Protein AF-0000000075190002 (afdb_homodimer)

Radius of gyration: 26.18 Å; Cα contacts (8 Å, |Δi|>4): 364; chains: 2; bounding box: 46×106×79 Å

Structure (mmCIF, N/CA/C/O backbone):
data_AF-0000000075190002-model_v1
#
loop_
_entity.id
_entity.type
_entity.pdbx_description
1 polymer 'Hydrophobic surface binding protein'
#
loop_
_atom_site.group_PDB
_atom_site.id
_atom_site.type_symbol
_atom_site.label_atom_id
_atom_site.label_alt_id
_atom_site.label_comp_id
_atom_site.label_asym_id
_atom_site.label_entity_id
_atom_site.label_seq_id
_atom_site.pdbx_PDB_ins_code
_atom_site.Cartn_x
_atom_site.Cartn_y
_atom_site.Cartn_z
_atom_site.occupancy
_atom_site.B_iso_or_equiv
_atom_site.auth_seq_id
_atom_site.auth_comp_id
_atom_site.auth_asym_id
_atom_site.auth_atom_id
_atom_site.pdbx_PDB_model_num
ATOM 1 N N . MET A 1 1 ? -7.348 57.312 57.156 1 31.73 1 MET A N 1
ATOM 2 C CA . MET A 1 1 ? -8.133 56.531 56.188 1 31.73 1 MET A CA 1
ATOM 3 C C . MET A 1 1 ? -7.246 56 55.094 1 31.73 1 MET A C 1
ATOM 5 O O . MET A 1 1 ? -6.566 56.75 54.406 1 31.73 1 MET A O 1
ATOM 9 N N . VAL A 1 2 ? -6.586 54.688 55.344 1 41.25 2 VAL A N 1
ATOM 10 C CA . VAL A 1 2 ? -5.504 53.875 54.781 1 41.25 2 VAL A CA 1
ATOM 11 C C . VAL A 1 2 ? -5.883 53.438 53.375 1 41.25 2 VAL A C 1
ATOM 13 O O . VAL A 1 2 ? -6.91 52.812 53.156 1 41.25 2 VAL A O 1
ATOM 16 N N . GLN A 1 3 ? -5.641 54.344 52.438 1 39.31 3 GLN A N 1
ATOM 17 C CA . GLN A 1 3 ? -5.898 54.125 51 1 39.31 3 GLN A CA 1
ATOM 18 C C . GLN A 1 3 ? -5.164 52.906 50.5 1 39.31 3 GLN A C 1
ATOM 20 O O . GLN A 1 3 ? -3.939 52.812 50.594 1 39.31 3 GLN A O 1
ATOM 25 N N . ILE A 1 4 ? -5.75 51.719 50.812 1 44.94 4 ILE A N 1
ATOM 26 C CA . ILE A 1 4 ? -5.238 50.438 50.344 1 44.94 4 ILE A CA 1
ATOM 27 C C . ILE A 1 4 ? -5.18 50.406 48.844 1 44.94 4 ILE A C 1
ATOM 29 O O . ILE A 1 4 ? -6.203 50.594 48.156 1 44.94 4 ILE A O 1
ATOM 33 N N . PRO A 1 5 ? -4.031 50.812 48.219 1 47.47 5 PRO A N 1
ATOM 34 C CA . PRO A 1 5 ? -3.867 50.688 46.781 1 47.47 5 PRO A CA 1
ATOM 35 C C . PRO A 1 5 ? -4.168 49.312 46.25 1 47.47 5 PRO A C 1
ATOM 37 O O . PRO A 1 5 ? -3.77 48.312 46.875 1 47.47 5 PRO A O 1
ATOM 40 N N . THR A 1 6 ? -5.414 49.094 45.719 1 46.84 6 THR A N 1
ATOM 41 C CA . THR A 1 6 ? -5.82 47.844 45.031 1 46.84 6 THR A CA 1
ATOM 42 C C . THR A 1 6 ? -4.852 47.5 43.906 1 46.84 6 THR A C 1
ATOM 44 O O . THR A 1 6 ? -4.691 48.281 42.969 1 46.84 6 THR A O 1
ATOM 47 N N . ARG A 1 7 ? -3.672 46.812 44.188 1 42.22 7 ARG A N 1
ATOM 48 C CA . ARG A 1 7 ? -2.773 46.219 43.219 1 42.22 7 ARG A CA 1
ATOM 49 C C . ARG A 1 7 ? -3.543 45.344 42.219 1 42.22 7 ARG A C 1
ATOM 51 O O . ARG A 1 7 ? -4.234 44.406 42.625 1 42.22 7 ARG A O 1
ATOM 58 N N . LEU A 1 8 ? -4.082 46 41.125 1 44.44 8 LEU A N 1
ATOM 59 C CA . LEU A 1 8 ? -4.594 45.219 40 1 44.44 8 LEU A CA 1
ATOM 60 C C . LEU A 1 8 ? -3.541 44.25 39.5 1 44.44 8 LEU A C 1
ATOM 62 O O . LEU A 1 8 ? -2.467 44.656 39.062 1 44.44 8 LEU A O 1
ATOM 66 N N . LEU A 1 9 ? -3.416 43.062 40.125 1 41.06 9 LEU A N 1
ATOM 67 C CA . LEU A 1 9 ? -2.629 41.969 39.594 1 41.06 9 LEU A CA 1
ATOM 68 C C . LEU A 1 9 ? -3.066 41.625 38.188 1 41.06 9 LEU A C 1
ATOM 70 O O . LEU A 1 9 ? -4.219 41.25 37.969 1 41.06 9 LEU A O 1
ATOM 74 N N . LEU A 1 10 ? -2.486 42.344 37.219 1 43.09 10 LEU A N 1
ATOM 75 C CA . LEU A 1 10 ? -2.578 41.906 35.844 1 43.09 10 LEU A CA 1
ATOM 76 C C . LEU A 1 10 ? -2.18 40.438 35.688 1 43.09 10 LEU A C 1
ATOM 78 O O . LEU A 1 10 ? -1.043 40.062 36 1 43.09 10 LEU A O 1
ATOM 82 N N . LEU A 1 11 ? -3.139 39.531 35.812 1 43.22 11 LEU A N 1
ATOM 83 C CA . LEU A 1 11 ? -2.947 38.125 35.438 1 43.22 11 LEU A CA 1
ATOM 84 C C . LEU A 1 11 ? -2.521 38.031 33.969 1 43.22 11 LEU A C 1
ATOM 86 O O . LEU A 1 11 ? -3.285 38.375 33.062 1 43.22 11 LEU A O 1
ATOM 90 N N . ILE A 1 12 ? -1.235 38.219 33.656 1 42.84 12 ILE A N 1
ATOM 91 C CA . ILE A 1 12 ? -0.682 37.844 32.375 1 42.84 12 ILE A CA 1
ATOM 92 C C . ILE A 1 12 ? -0.96 36.344 32.125 1 42.84 12 ILE A C 1
ATOM 94 O O . ILE A 1 12 ? -0.501 35.5 32.875 1 42.84 12 ILE A O 1
ATOM 98 N N . SER A 1 13 ? -2.137 36 31.547 1 41.56 13 SER A N 1
ATOM 99 C CA . SER A 1 13 ? -2.359 34.688 31 1 41.56 13 SER A CA 1
ATOM 100 C C . SER A 1 13 ? -1.289 34.312 29.984 1 41.56 13 SER A C 1
ATOM 102 O O . SER A 1 13 ? -1.137 35 28.969 1 41.56 13 SER A O 1
ATOM 104 N N . VAL A 1 14 ? -0.155 33.781 30.375 1 38.84 14 VAL A N 1
ATOM 105 C CA . VAL A 1 14 ? 0.771 33.094 29.5 1 38.84 14 VAL A CA 1
ATOM 106 C C . VAL A 1 14 ? 0.022 32.031 28.703 1 38.84 14 VAL A C 1
ATOM 108 O O . VAL A 1 14 ? -0.436 31.031 29.266 1 38.84 14 VAL A O 1
ATOM 111 N N . VAL A 1 15 ? -0.758 32.375 27.734 1 40.5 15 VAL A N 1
ATOM 112 C CA . VAL A 1 15 ? -1.07 31.328 26.75 1 40.5 15 VAL A CA 1
ATOM 113 C C . VAL A 1 15 ? 0.222 30.719 26.219 1 40.5 15 VAL A C 1
ATOM 115 O O . VAL A 1 15 ? 0.986 31.375 25.5 1 40.5 15 VAL A O 1
ATOM 118 N N . THR A 1 16 ? 1.051 30.016 27.047 1 37.03 16 THR A N 1
ATOM 119 C CA . THR A 1 16 ? 2.131 29.203 26.516 1 37.03 16 THR A CA 1
ATOM 120 C C . THR A 1 16 ? 1.649 28.391 25.312 1 37.03 16 THR A C 1
ATOM 122 O O . THR A 1 16 ? 0.671 27.641 25.406 1 37.03 16 THR A O 1
ATOM 125 N N . ALA A 1 17 ? 1.902 28.844 24.109 1 40.16 17 ALA A N 1
ATOM 126 C CA . ALA A 1 17 ? 1.893 28.094 22.844 1 40.16 17 ALA A CA 1
ATOM 127 C C . ALA A 1 17 ? 2.504 26.703 23.031 1 40.16 17 ALA A C 1
ATOM 129 O O . ALA A 1 17 ? 3.705 26.578 23.281 1 40.16 17 ALA A O 1
ATOM 130 N N . SER A 1 18 ? 1.895 25.766 23.672 1 38.53 18 SER A N 1
ATOM 131 C CA . SER A 1 18 ? 2.244 24.344 23.594 1 38.53 18 SER A CA 1
ATOM 132 C C . SER A 1 18 ? 2.645 23.953 22.172 1 38.53 18 SER A C 1
ATOM 134 O O . SER A 1 18 ? 2.449 22.797 21.766 1 38.53 18 SER A O 1
ATOM 136 N N . SER A 1 19 ? 2.855 24.859 21.25 1 39.28 19 SER A N 1
ATOM 137 C CA . SER A 1 19 ? 3.232 24.344 19.938 1 39.28 19 SER A CA 1
ATOM 138 C C . SER A 1 19 ? 4.574 23.609 19.984 1 39.28 19 SER A C 1
ATOM 140 O O . SER A 1 19 ? 5.059 23.109 18.969 1 39.28 19 SER A O 1
ATOM 142 N N . ALA A 1 20 ? 5.523 23.969 20.844 1 44.62 20 ALA A N 1
ATOM 143 C CA . ALA A 1 20 ? 6.91 23.547 20.656 1 44.62 20 ALA A CA 1
ATOM 144 C C . ALA A 1 20 ? 7.059 22.031 20.797 1 44.62 20 ALA A C 1
ATOM 146 O O . ALA A 1 20 ? 8.016 21.453 20.297 1 44.62 20 ALA A O 1
ATOM 147 N N . LEU A 1 21 ? 6.496 21.281 21.766 1 44.34 21 LEU A N 1
ATOM 148 C CA . LEU A 1 21 ? 6.773 19.891 22.125 1 44.34 21 LEU A CA 1
ATOM 149 C C . LEU A 1 21 ? 6.289 18.938 21.047 1 44.34 21 LEU A C 1
ATOM 151 O O . LEU A 1 21 ? 6.676 17.766 21.031 1 44.34 21 LEU A O 1
ATOM 155 N N . VAL A 1 22 ? 5.449 19.281 20.219 1 46.62 22 VAL A N 1
ATOM 156 C CA . VAL A 1 22 ? 4.863 18.438 19.203 1 46.62 22 VAL A CA 1
ATOM 157 C C . VAL A 1 22 ? 5.887 18.172 18.094 1 46.62 22 VAL A C 1
ATOM 159 O O . VAL A 1 22 ? 5.898 17.094 17.484 1 46.62 22 VAL A O 1
ATOM 162 N N . THR A 1 23 ? 6.918 19.094 17.953 1 50.12 23 THR A N 1
ATOM 163 C CA . THR A 1 23 ? 7.844 19.016 16.828 1 50.12 23 THR A CA 1
ATOM 164 C C . THR A 1 23 ? 8.789 17.828 16.984 1 50.12 23 THR A C 1
ATOM 166 O O . THR A 1 23 ? 9.039 17.094 16.031 1 50.12 23 THR A O 1
ATOM 169 N N . LYS A 1 24 ? 9.523 17.734 18.25 1 52.88 24 LYS A N 1
ATOM 170 C CA . LYS A 1 24 ? 10.57 16.719 18.344 1 52.88 24 LYS A CA 1
ATOM 171 C C . LYS A 1 24 ? 9.984 15.312 18.219 1 52.88 24 LYS A C 1
ATOM 173 O O . LYS A 1 24 ? 10.57 14.438 17.578 1 52.88 24 LYS A O 1
ATOM 178 N N . ARG A 1 25 ? 8.836 15.133 18.688 1 60.62 25 ARG A N 1
ATOM 179 C CA . ARG A 1 25 ? 8.211 13.812 18.672 1 60.62 25 ARG A CA 1
ATOM 180 C C . ARG A 1 25 ? 7.867 13.391 17.25 1 60.62 25 ARG A C 1
ATOM 182 O O . ARG A 1 25 ? 8.156 12.258 16.844 1 60.62 25 ARG A O 1
ATOM 189 N N . THR A 1 26 ? 7.82 14.383 16.375 1 87.12 26 THR A N 1
ATOM 190 C CA . THR A 1 26 ? 7.352 13.992 15.047 1 87.12 26 THR A CA 1
ATOM 191 C C . THR A 1 26 ? 8.523 13.719 14.109 1 87.12 26 THR A C 1
ATOM 193 O O . THR A 1 26 ? 8.508 12.75 13.344 1 87.12 26 THR A O 1
ATOM 196 N N . ALA A 1 27 ? 9.664 14.336 14.5 1 92.19 27 ALA A N 1
ATOM 197 C CA . ALA A 1 27 ? 10.836 14.016 13.688 1 92.19 27 ALA A CA 1
ATOM 198 C C . ALA A 1 27 ? 11.398 12.648 14.055 1 92.19 27 ALA A C 1
ATOM 200 O O . ALA A 1 27 ? 11.852 11.898 13.18 1 92.19 27 ALA A O 1
ATOM 201 N N . ALA A 1 28 ? 11.336 12.289 15.289 1 94.69 28 ALA A N 1
ATOM 202 C CA . ALA A 1 28 ? 11.781 10.977 15.758 1 94.69 28 ALA A CA 1
ATOM 203 C C . ALA A 1 28 ? 10.953 9.859 15.133 1 94.69 28 ALA A C 1
ATOM 205 O O . ALA A 1 28 ? 11.484 8.797 14.789 1 94.69 28 ALA A O 1
ATOM 206 N N . GLN A 1 29 ? 9.656 10.102 15.023 1 96.69 29 GLN A N 1
ATOM 207 C CA . GLN A 1 29 ? 8.805 9.125 14.359 1 96.69 29 GLN A CA 1
ATOM 208 C C . GLN A 1 29 ? 9.219 8.93 12.898 1 96.69 29 GLN A C 1
ATOM 210 O O . GLN A 1 29 ? 9.258 7.805 12.398 1 96.69 29 GLN A O 1
ATOM 215 N N . VAL A 1 30 ? 9.531 9.969 12.227 1 97.94 30 VAL A N 1
ATOM 216 C CA . VAL A 1 30 ? 9.961 9.898 10.836 1 97.94 30 VAL A CA 1
ATOM 217 C C . VAL A 1 30 ? 11.273 9.133 10.742 1 97.94 30 VAL A C 1
ATOM 219 O O . VAL A 1 30 ? 11.445 8.289 9.852 1 97.94 30 VAL A O 1
ATOM 222 N N . GLU A 1 31 ? 12.18 9.398 11.633 1 97.56 31 GLU A N 1
ATOM 223 C CA . GLU A 1 31 ? 13.445 8.664 11.656 1 97.56 31 GLU A CA 1
ATOM 224 C C . GLU A 1 31 ? 13.219 7.172 11.891 1 97.56 31 GLU A C 1
ATOM 226 O O . GLU A 1 31 ? 13.859 6.332 11.258 1 97.56 31 GLU A O 1
ATOM 231 N N . SER A 1 32 ? 12.336 6.852 12.758 1 97.56 32 SER A N 1
ATOM 232 C CA . SER A 1 32 ? 11.977 5.461 13.008 1 97.56 32 SER A CA 1
ATOM 233 C C . SER A 1 32 ? 11.375 4.809 11.766 1 97.56 32 SER A C 1
ATOM 235 O O . SER A 1 32 ? 11.688 3.66 11.445 1 97.56 32 SER A O 1
ATOM 237 N N . ASP A 1 33 ? 10.508 5.523 11.086 1 97.94 33 ASP A N 1
ATOM 238 C CA . ASP A 1 33 ? 9.922 5.039 9.844 1 97.94 33 ASP A CA 1
ATOM 239 C C . ASP A 1 33 ? 11 4.73 8.805 1 97.94 33 ASP A C 1
ATOM 241 O O . ASP A 1 33 ? 10.938 3.701 8.125 1 97.94 33 ASP A O 1
ATOM 245 N N . ILE A 1 34 ? 11.953 5.582 8.688 1 98.31 34 ILE A N 1
ATOM 246 C CA . ILE A 1 34 ? 13.023 5.418 7.711 1 98.31 34 ILE A CA 1
ATOM 247 C C . ILE A 1 34 ? 13.852 4.188 8.062 1 98.31 34 ILE A C 1
ATOM 249 O O . ILE A 1 34 ? 14.234 3.414 7.184 1 98.31 34 ILE A O 1
ATOM 253 N N . THR A 1 35 ? 14.094 3.979 9.297 1 97.69 35 THR A N 1
ATOM 254 C CA . THR A 1 35 ? 14.812 2.791 9.742 1 97.69 35 THR A CA 1
ATOM 255 C C . THR A 1 35 ? 14.047 1.524 9.375 1 97.69 35 THR A C 1
ATOM 257 O O . THR A 1 35 ? 14.641 0.549 8.906 1 97.69 35 THR A O 1
ATOM 260 N N . ASN A 1 36 ? 12.75 1.556 9.609 1 98 36 ASN A N 1
ATOM 261 C CA . ASN A 1 36 ? 11.914 0.421 9.227 1 98 36 ASN A CA 1
ATOM 262 C C . ASN A 1 36 ? 11.953 0.174 7.723 1 98 36 ASN A C 1
ATOM 264 O O . ASN A 1 36 ? 12.039 -0.972 7.277 1 98 36 ASN A O 1
ATOM 268 N N . ILE A 1 37 ? 11.891 1.226 6.926 1 98.38 37 ILE A N 1
ATOM 269 C CA . ILE A 1 37 ? 11.969 1.118 5.473 1 98.38 37 ILE A CA 1
ATOM 270 C C . ILE A 1 37 ? 13.312 0.515 5.07 1 98.38 37 ILE A C 1
ATOM 272 O O . ILE A 1 37 ? 13.367 -0.407 4.254 1 98.38 37 ILE A O 1
ATOM 276 N N . ALA A 1 38 ? 14.391 1.01 5.652 1 98.06 38 ALA A N 1
ATOM 277 C CA . ALA A 1 38 ? 15.727 0.506 5.332 1 98.06 38 ALA A CA 1
ATOM 278 C C . ALA A 1 38 ? 15.828 -0.991 5.609 1 98.06 38 ALA A C 1
ATOM 280 O O . ALA A 1 38 ? 16.391 -1.739 4.809 1 98.06 38 ALA A O 1
ATOM 281 N N . THR A 1 39 ? 15.281 -1.39 6.699 1 98.31 39 THR A N 1
ATOM 282 C CA . THR A 1 39 ? 15.297 -2.803 7.066 1 98.31 39 THR A CA 1
ATOM 283 C C . THR A 1 39 ? 14.539 -3.633 6.031 1 98.31 39 THR A C 1
ATOM 285 O O . THR A 1 39 ? 15.023 -4.68 5.594 1 98.31 39 THR A O 1
ATOM 288 N N . GLN A 1 40 ? 13.43 -3.191 5.621 1 98.06 40 GLN A N 1
ATOM 289 C CA . GLN A 1 40 ? 12.609 -3.945 4.68 1 98.06 40 GLN A CA 1
ATOM 290 C C . GLN A 1 40 ? 13.203 -3.9 3.273 1 98.06 40 GLN A C 1
ATOM 292 O O . GLN A 1 40 ? 13.062 -4.852 2.504 1 98.06 40 GLN A O 1
ATOM 297 N N . VAL A 1 41 ? 13.859 -2.76 2.904 1 98.62 41 VAL A N 1
ATOM 298 C CA . VAL A 1 41 ? 14.57 -2.688 1.63 1 98.62 41 VAL A CA 1
ATOM 299 C C . VAL A 1 41 ? 15.688 -3.725 1.602 1 98.62 41 VAL A C 1
ATOM 301 O O . VAL A 1 41 ? 15.867 -4.426 0.604 1 98.62 41 VAL A O 1
ATOM 304 N N . ASN A 1 42 ? 16.391 -3.842 2.684 1 98.5 42 ASN A N 1
ATOM 305 C CA . ASN A 1 42 ? 17.438 -4.852 2.773 1 98.5 42 ASN A CA 1
ATOM 306 C C . ASN A 1 42 ? 16.875 -6.262 2.637 1 98.5 42 ASN A C 1
ATOM 308 O O . ASN A 1 42 ? 17.469 -7.102 1.945 1 98.5 42 ASN A O 1
ATOM 312 N N . THR A 1 43 ? 15.773 -6.48 3.283 1 98.38 43 THR A N 1
ATOM 313 C CA . THR A 1 43 ? 15.133 -7.789 3.215 1 98.38 43 THR A CA 1
ATOM 314 C C . THR A 1 43 ? 14.703 -8.102 1.786 1 98.38 43 THR A C 1
ATOM 316 O O . THR A 1 43 ? 14.938 -9.211 1.294 1 98.38 43 THR A O 1
ATOM 319 N N . LEU A 1 44 ? 14.102 -7.188 1.117 1 98.62 44 LEU A N 1
ATOM 320 C CA . LEU A 1 44 ? 13.648 -7.379 -0.256 1 98.62 44 LEU A CA 1
ATOM 321 C C . LEU A 1 44 ? 14.828 -7.617 -1.19 1 98.62 44 LEU A C 1
ATOM 323 O O . LEU A 1 44 ? 14.805 -8.539 -2.014 1 98.62 44 LEU A O 1
ATOM 327 N N . ASP A 1 45 ? 15.852 -6.805 -1.066 1 98.62 45 ASP A N 1
ATOM 328 C CA . ASP A 1 45 ? 17.047 -6.957 -1.885 1 98.62 45 ASP A CA 1
ATOM 329 C C . ASP A 1 45 ? 17.656 -8.352 -1.726 1 98.62 45 ASP A C 1
ATOM 331 O O . ASP A 1 45 ? 17.969 -9.008 -2.715 1 98.62 45 ASP A O 1
ATOM 335 N N . SER A 1 46 ? 17.719 -8.781 -0.524 1 98.38 46 SER A N 1
ATOM 336 C CA . SER A 1 46 ? 18.281 -10.102 -0.24 1 98.38 46 SER A CA 1
ATOM 337 C C . SER A 1 46 ? 17.422 -11.211 -0.845 1 98.38 46 SER A C 1
ATOM 339 O O . SER A 1 46 ? 17.938 -12.18 -1.391 1 98.38 46 SER A O 1
ATOM 341 N N . SER A 1 47 ? 16.109 -11.055 -0.698 1 98.31 47 SER A N 1
ATOM 342 C CA . SER A 1 47 ? 15.203 -12.055 -1.253 1 98.31 47 SER A CA 1
ATOM 343 C C . SER A 1 47 ? 15.32 -12.125 -2.771 1 98.31 47 SER A C 1
ATOM 345 O O . SER A 1 47 ? 15.289 -13.211 -3.352 1 98.31 47 SER A O 1
ATOM 347 N N . ILE A 1 48 ? 15.398 -11 -3.428 1 98.75 48 ILE A N 1
ATOM 348 C CA . ILE A 1 48 ? 15.547 -10.953 -4.879 1 98.75 48 ILE A CA 1
ATOM 349 C C . ILE A 1 48 ? 16.844 -11.641 -5.293 1 98.75 48 ILE A C 1
ATOM 351 O O . ILE A 1 48 ? 16.844 -12.484 -6.199 1 98.75 48 ILE A O 1
ATOM 355 N N . LYS A 1 49 ? 17.906 -11.336 -4.652 1 98.44 49 LYS A N 1
ATOM 356 C CA . LYS A 1 49 ? 19.219 -11.898 -4.988 1 98.44 49 LYS A CA 1
ATOM 357 C C . LYS A 1 49 ? 19.25 -13.398 -4.746 1 98.44 49 LYS A C 1
ATOM 359 O O . LYS A 1 49 ? 19.922 -14.141 -5.477 1 98.44 49 LYS A O 1
ATOM 364 N N . ALA A 1 50 ? 18.516 -13.82 -3.803 1 98.06 50 ALA A N 1
ATOM 365 C CA . ALA A 1 50 ? 18.5 -15.234 -3.449 1 98.06 50 ALA A CA 1
ATOM 366 C C . ALA A 1 50 ? 17.672 -16.047 -4.445 1 98.06 50 ALA A C 1
ATOM 368 O O . ALA A 1 50 ? 17.766 -17.266 -4.496 1 98.06 50 ALA A O 1
ATOM 369 N N . PHE A 1 51 ? 16.734 -15.445 -5.164 1 98.19 51 PHE A N 1
ATOM 370 C CA . PHE A 1 51 ? 15.945 -16.172 -6.152 1 98.19 51 PHE A CA 1
ATOM 371 C C . PHE A 1 51 ? 16.828 -16.734 -7.246 1 98.19 51 PHE A C 1
ATOM 373 O O . PHE A 1 51 ? 17.641 -16.016 -7.836 1 98.19 51 PHE A O 1
ATOM 380 N N . PRO A 1 52 ? 16.75 -18 -7.531 1 97.5 52 PRO A N 1
ATOM 381 C CA . PRO A 1 52 ? 17.688 -18.609 -8.477 1 97.5 52 PRO A CA 1
ATOM 382 C C . PRO A 1 52 ? 17.438 -18.188 -9.922 1 97.5 52 PRO A C 1
ATOM 384 O O . PRO A 1 52 ? 16.297 -17.859 -10.281 1 97.5 52 PRO A O 1
ATOM 387 N N . THR A 1 53 ? 18.453 -18.281 -10.773 1 95.44 53 THR A N 1
ATOM 388 C CA . THR A 1 53 ? 18.344 -17.953 -12.188 1 95.44 53 THR A CA 1
ATOM 389 C C . THR A 1 53 ? 17.609 -19.047 -12.953 1 95.44 53 THR A C 1
ATOM 391 O O . THR A 1 53 ? 17.031 -18.797 -14.008 1 95.44 53 THR A O 1
ATOM 394 N N . THR A 1 54 ? 17.703 -20.234 -12.469 1 93.81 54 THR A N 1
ATOM 395 C CA . THR A 1 54 ? 16.953 -21.375 -12.984 1 93.81 54 THR A CA 1
ATOM 396 C C . THR A 1 54 ? 16.375 -22.203 -1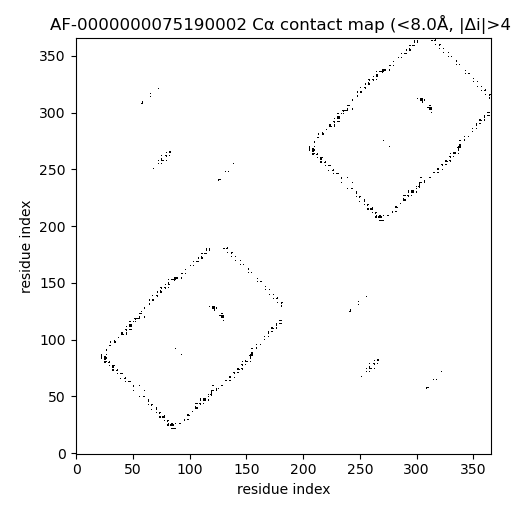1.836 1 93.81 54 THR A C 1
ATOM 398 O O . THR A 1 54 ? 16.984 -22.328 -10.781 1 93.81 54 THR A O 1
ATOM 401 N N . GLY A 1 55 ? 15.164 -22.672 -12.062 1 92.88 55 GLY A N 1
ATOM 402 C CA . GLY A 1 55 ? 14.609 -23.594 -11.094 1 92.88 55 GLY A CA 1
ATOM 403 C C . GLY A 1 55 ? 13.906 -22.906 -9.945 1 92.88 55 GLY A C 1
ATOM 404 O O . GLY A 1 55 ? 13.711 -23.5 -8.883 1 92.88 55 GLY A O 1
ATOM 405 N N . GLY A 1 56 ? 13.602 -21.625 -10.102 1 94 56 GLY A N 1
ATOM 406 C CA . GLY A 1 56 ? 12.82 -20.969 -9.07 1 94 56 GLY A CA 1
ATOM 407 C C . GLY A 1 56 ? 11.422 -21.531 -8.93 1 94 56 GLY A C 1
ATOM 408 O O . GLY A 1 56 ? 10.945 -22.25 -9.805 1 94 56 GLY A O 1
ATOM 409 N N . THR A 1 57 ? 10.859 -21.297 -7.727 1 93.12 57 THR A N 1
ATOM 410 C CA . THR A 1 57 ? 9.516 -21.812 -7.477 1 93.12 57 THR A CA 1
ATOM 411 C C . THR A 1 57 ? 8.508 -20.656 -7.383 1 93.12 57 THR A C 1
ATOM 413 O O . THR A 1 57 ? 8.891 -19.516 -7.105 1 93.12 57 THR A O 1
ATOM 416 N N . LEU A 1 58 ? 7.32 -21.047 -7.586 1 91.75 58 LEU A N 1
ATOM 417 C CA . LEU A 1 58 ? 6.246 -20.078 -7.445 1 91.75 58 LEU A CA 1
ATOM 418 C C . LEU A 1 58 ? 6.184 -19.531 -6.02 1 91.75 58 LEU A C 1
ATOM 420 O O . LEU A 1 58 ? 5.992 -18.344 -5.816 1 91.75 58 LEU A O 1
ATOM 424 N N . ILE A 1 59 ? 6.355 -20.391 -5.094 1 91.5 59 ILE A N 1
ATOM 425 C CA . ILE A 1 59 ? 6.277 -20 -3.691 1 91.5 59 ILE A CA 1
ATOM 426 C C . ILE A 1 59 ? 7.352 -18.953 -3.383 1 91.5 59 ILE A C 1
ATOM 428 O O . ILE A 1 59 ? 7.078 -17.953 -2.717 1 91.5 59 ILE A O 1
ATOM 432 N N . SER A 1 60 ? 8.508 -19.156 -3.922 1 94.44 60 SER A N 1
ATOM 433 C CA . SER A 1 60 ? 9.594 -18.203 -3.691 1 94.44 60 SER A CA 1
ATOM 434 C C . SER A 1 60 ? 9.32 -16.875 -4.395 1 94.44 60 SER A C 1
ATOM 436 O O . SER A 1 60 ? 9.633 -15.805 -3.859 1 94.44 60 SER A O 1
ATOM 438 N N . ALA A 1 61 ? 8.789 -16.906 -5.559 1 95.69 61 ALA A N 1
ATOM 439 C CA . ALA A 1 61 ? 8.43 -15.68 -6.281 1 95.69 61 ALA A CA 1
ATOM 440 C C . ALA A 1 61 ? 7.355 -14.898 -5.531 1 95.69 61 ALA A C 1
ATOM 442 O O . ALA A 1 61 ? 7.445 -13.672 -5.406 1 95.69 61 ALA A O 1
ATOM 443 N N . LEU A 1 62 ? 6.367 -15.586 -5.008 1 94.31 62 LEU A N 1
ATOM 444 C CA . LEU A 1 62 ? 5.285 -14.945 -4.273 1 94.31 62 LEU A CA 1
ATOM 445 C C . LEU A 1 62 ? 5.789 -14.367 -2.953 1 94.31 62 LEU A C 1
ATOM 447 O O . LEU A 1 62 ? 5.297 -13.336 -2.494 1 94.31 62 LEU A O 1
ATOM 451 N N . ALA A 1 63 ? 6.812 -14.945 -2.395 1 95 63 ALA A N 1
ATOM 452 C CA . ALA A 1 63 ? 7.41 -14.398 -1.182 1 95 63 ALA A CA 1
ATOM 453 C C . ALA A 1 63 ? 8.078 -13.055 -1.46 1 95 63 ALA A C 1
ATOM 455 O O . ALA A 1 63 ? 8 -12.133 -0.639 1 95 63 ALA A O 1
ATOM 456 N N . ILE A 1 64 ? 8.719 -12.961 -2.564 1 97.81 64 ILE A N 1
ATOM 457 C CA . ILE A 1 64 ? 9.305 -11.695 -2.977 1 97.81 64 ILE A CA 1
ATOM 458 C C . ILE A 1 64 ? 8.203 -10.656 -3.176 1 97.81 64 ILE A C 1
ATOM 460 O O . ILE A 1 64 ? 8.328 -9.516 -2.717 1 97.81 64 ILE A O 1
ATOM 464 N N . HIS A 1 65 ? 7.152 -11.102 -3.826 1 96.31 65 HIS A N 1
ATOM 465 C CA . HIS A 1 65 ? 5.984 -10.242 -4 1 96.31 65 HIS A CA 1
ATOM 466 C C . HIS A 1 65 ? 5.434 -9.781 -2.654 1 96.31 65 HIS A C 1
ATOM 468 O O . HIS A 1 65 ? 5.152 -8.594 -2.469 1 96.31 65 HIS A O 1
ATOM 474 N N . SER A 1 66 ? 5.266 -10.656 -1.767 1 95.44 66 SER A N 1
ATOM 475 C CA . SER A 1 66 ? 4.734 -10.328 -0.448 1 95.44 66 SER A CA 1
ATOM 476 C C . SER A 1 66 ? 5.645 -9.344 0.288 1 95.44 66 SER A C 1
ATOM 478 O O . SER A 1 66 ? 5.168 -8.43 0.963 1 95.44 66 SER A O 1
ATOM 480 N N . SER A 1 67 ? 6.922 -9.531 0.179 1 97.06 67 SER A N 1
ATOM 481 C CA . SER A 1 67 ? 7.891 -8.602 0.753 1 97.06 67 SER A CA 1
ATOM 482 C C . SER A 1 67 ? 7.742 -7.211 0.147 1 97.06 67 SER A C 1
ATOM 484 O O . SER A 1 67 ? 7.785 -6.207 0.864 1 97.06 67 SER A O 1
ATOM 486 N N . ALA A 1 68 ? 7.551 -7.16 -1.135 1 98 68 ALA A N 1
ATOM 487 C CA . ALA A 1 68 ? 7.363 -5.887 -1.82 1 98 68 ALA A CA 1
ATOM 488 C C . ALA A 1 68 ? 6.094 -5.188 -1.342 1 98 68 ALA A C 1
ATOM 490 O O . ALA A 1 68 ? 6.102 -3.986 -1.07 1 98 68 ALA A O 1
ATOM 491 N N . THR A 1 69 ? 5.027 -5.906 -1.203 1 96.5 69 THR A N 1
ATOM 492 C CA . THR A 1 69 ? 3.758 -5.336 -0.763 1 96.5 69 THR A CA 1
ATOM 493 C C . THR A 1 69 ? 3.865 -4.82 0.668 1 96.5 69 THR A C 1
ATOM 495 O O . THR A 1 69 ? 3.338 -3.752 0.989 1 96.5 69 THR A O 1
ATOM 498 N N . SER A 1 70 ? 4.578 -5.535 1.509 1 95.06 70 SER A N 1
ATOM 499 C CA . SER A 1 70 ? 4.801 -5.066 2.873 1 95.06 70 SER A CA 1
ATOM 500 C C . SER A 1 70 ? 5.594 -3.762 2.885 1 95.06 70 SER A C 1
ATOM 502 O O . SER A 1 70 ? 5.281 -2.846 3.648 1 95.06 70 SER A O 1
ATOM 504 N N . LEU A 1 71 ? 6.621 -3.695 2.096 1 97.69 71 LEU A N 1
ATOM 505 C CA . LEU A 1 71 ? 7.43 -2.486 1.998 1 97.69 71 LEU A CA 1
ATOM 506 C C . LEU A 1 71 ? 6.594 -1.313 1.491 1 97.69 71 LEU A C 1
ATOM 508 O O . LEU A 1 71 ? 6.715 -0.196 1.999 1 97.69 71 LEU A O 1
ATOM 512 N N . ILE A 1 72 ? 5.746 -1.552 0.463 1 96.56 72 ILE A N 1
ATOM 513 C CA . ILE A 1 72 ? 4.871 -0.507 -0.06 1 96.56 72 ILE A CA 1
ATOM 514 C C . ILE A 1 72 ? 4.008 0.056 1.067 1 96.56 72 ILE A C 1
ATOM 516 O O . ILE A 1 72 ? 3.906 1.274 1.228 1 96.56 72 ILE A O 1
ATOM 520 N N . ASN A 1 73 ? 3.48 -0.794 1.883 1 94.25 73 ASN A N 1
ATOM 521 C CA . ASN A 1 73 ? 2.646 -0.357 2.998 1 94.25 73 ASN A CA 1
ATOM 522 C C . ASN A 1 73 ? 3.447 0.447 4.016 1 94.25 73 ASN A C 1
ATOM 524 O O . ASN A 1 73 ? 2.975 1.467 4.52 1 94.25 73 ASN A O 1
ATOM 528 N N . THR A 1 74 ? 4.594 -0.009 4.34 1 96.88 74 THR A N 1
ATOM 529 C CA . THR A 1 74 ? 5.465 0.693 5.277 1 96.88 74 THR A CA 1
ATOM 530 C C . THR A 1 74 ? 5.816 2.082 4.75 1 96.88 74 THR A C 1
ATOM 532 O O . THR A 1 74 ? 5.809 3.059 5.504 1 96.88 74 THR A O 1
ATOM 535 N N . ILE A 1 75 ? 6.102 2.215 3.49 1 97.94 75 ILE A N 1
ATOM 536 C CA . ILE A 1 75 ? 6.438 3.486 2.859 1 97.94 75 ILE A CA 1
ATOM 537 C C . ILE A 1 75 ? 5.242 4.438 2.943 1 97.94 75 ILE A C 1
ATOM 539 O O . ILE A 1 75 ? 5.402 5.621 3.25 1 97.94 75 ILE A O 1
ATOM 543 N N . GLN A 1 76 ? 4.109 3.947 2.703 1 94.31 76 GLN A N 1
ATOM 544 C CA . GLN A 1 76 ? 2.918 4.789 2.719 1 94.31 76 GLN A CA 1
ATOM 545 C C . GLN A 1 76 ? 2.592 5.254 4.137 1 94.31 76 GLN A C 1
ATOM 547 O O . GLN A 1 76 ? 2.168 6.395 4.336 1 94.31 76 GLN A O 1
ATOM 552 N N . THR A 1 77 ? 2.854 4.375 5.113 1 95.31 77 THR A N 1
ATOM 553 C CA . THR A 1 77 ? 2.721 4.789 6.504 1 95.31 77 THR A CA 1
ATOM 554 C C . THR A 1 77 ? 3.713 5.902 6.836 1 95.31 77 THR A C 1
ATOM 556 O O . THR A 1 77 ? 3.352 6.895 7.473 1 95.31 77 THR A O 1
ATOM 559 N N . ALA A 1 78 ? 4.91 5.727 6.434 1 97.56 78 ALA A N 1
ATOM 560 C CA . ALA A 1 78 ? 5.934 6.75 6.637 1 97.56 78 ALA A CA 1
ATOM 561 C C . ALA A 1 78 ? 5.523 8.07 5.984 1 97.56 78 ALA A C 1
ATOM 563 O O . ALA A 1 78 ? 5.766 9.141 6.543 1 97.56 78 ALA A O 1
ATOM 564 N N . THR A 1 79 ? 4.902 7.988 4.773 1 97.62 79 THR A N 1
ATOM 565 C CA . THR A 1 79 ? 4.426 9.18 4.078 1 97.62 79 THR A CA 1
ATOM 566 C C . THR A 1 79 ? 3.355 9.891 4.898 1 97.62 79 THR A C 1
ATOM 568 O O . THR A 1 79 ? 3.406 11.117 5.066 1 97.62 79 THR A O 1
ATOM 571 N N . THR A 1 80 ? 2.459 9.148 5.418 1 94.88 80 THR A N 1
ATOM 572 C CA . THR A 1 80 ? 1.401 9.719 6.242 1 94.88 80 THR A CA 1
ATOM 573 C C . THR A 1 80 ? 1.987 10.383 7.484 1 94.88 80 THR A C 1
ATOM 575 O O . THR A 1 80 ? 1.625 11.516 7.82 1 94.88 80 THR A O 1
ATOM 578 N N . ASP A 1 81 ? 2.891 9.703 8.18 1 96.62 81 ASP A N 1
ATOM 579 C CA . ASP A 1 81 ? 3.523 10.242 9.383 1 96.62 81 ASP A CA 1
ATOM 580 C C . ASP A 1 81 ? 4.301 11.516 9.07 1 96.62 81 ASP A C 1
ATOM 582 O O . ASP A 1 81 ? 4.234 12.492 9.82 1 96.62 81 ASP A O 1
ATOM 586 N N . THR A 1 82 ? 5.035 11.492 7.996 1 97.81 82 THR A N 1
ATOM 587 C CA . THR A 1 82 ? 5.82 12.656 7.613 1 97.81 82 THR A CA 1
ATOM 588 C C . THR A 1 82 ? 4.914 13.836 7.277 1 97.81 82 THR A C 1
ATOM 590 O O . THR A 1 82 ? 5.184 14.969 7.68 1 97.81 82 THR A O 1
ATOM 593 N N . THR A 1 83 ? 3.85 13.57 6.492 1 95.56 83 THR A N 1
ATOM 594 C CA . THR A 1 83 ? 2.885 14.602 6.113 1 95.56 83 THR A CA 1
ATOM 595 C C . THR A 1 83 ? 2.271 15.25 7.355 1 95.56 83 THR A C 1
ATOM 597 O O . THR A 1 83 ? 1.997 16.453 7.363 1 95.56 83 THR A O 1
ATOM 600 N N . ALA A 1 84 ? 2.197 14.492 8.445 1 93.31 84 ALA A N 1
ATOM 601 C CA . ALA A 1 84 ? 1.585 14.969 9.688 1 93.31 84 ALA A CA 1
ATOM 602 C C . ALA A 1 84 ? 2.611 15.664 10.57 1 93.31 84 ALA A C 1
ATOM 604 O O . ALA A 1 84 ? 2.268 16.203 11.633 1 93.31 84 ALA A O 1
ATOM 605 N N . THR A 1 85 ? 3.797 15.648 10.211 1 95.75 85 THR A N 1
ATOM 606 C CA . THR A 1 85 ? 4.887 16.203 11.008 1 95.75 85 THR A CA 1
ATOM 607 C C . THR A 1 85 ? 5.168 17.656 10.617 1 95.75 85 THR A C 1
ATOM 609 O O . THR A 1 85 ? 5.09 18 9.438 1 95.75 85 THR A O 1
ATOM 612 N N . ALA A 1 86 ? 5.484 18.578 11.602 1 94.75 86 ALA A N 1
ATOM 613 C CA . ALA A 1 86 ? 5.906 19.953 11.32 1 94.75 86 ALA A CA 1
ATOM 614 C C . ALA A 1 86 ? 7.223 19.969 10.547 1 94.75 86 ALA A C 1
ATOM 616 O O . ALA A 1 86 ? 7.883 18.938 10.414 1 94.75 86 ALA A O 1
ATOM 617 N N . ALA A 1 87 ? 7.602 21.203 10.047 1 96.75 87 ALA A N 1
ATOM 618 C CA . ALA A 1 87 ? 8.875 21.359 9.344 1 96.75 87 ALA A CA 1
ATOM 619 C C . ALA A 1 87 ? 10.039 20.891 10.211 1 96.75 87 ALA A C 1
ATOM 621 O O . ALA A 1 87 ? 10.055 21.125 11.422 1 96.75 87 ALA A O 1
ATOM 622 N N . PHE A 1 88 ? 10.984 20.297 9.555 1 97.38 88 PHE A N 1
ATOM 623 C CA . PHE A 1 88 ? 12.156 19.812 10.281 1 97.38 88 PHE A CA 1
ATOM 624 C C . PHE A 1 88 ? 13.039 20.984 10.727 1 97.38 88 PHE A C 1
ATOM 626 O O . PHE A 1 88 ? 13.203 21.953 9.992 1 97.38 88 PHE A O 1
ATOM 633 N N . SER A 1 89 ? 13.609 20.812 11.945 1 96.69 89 SER A N 1
ATOM 634 C CA . SER A 1 89 ? 14.75 21.656 12.281 1 96.69 89 SER A CA 1
ATOM 635 C C . SER A 1 89 ? 15.953 21.344 11.398 1 96.69 89 SER A C 1
ATOM 637 O O . SER A 1 89 ? 15.969 20.312 10.703 1 96.69 89 SER A O 1
ATOM 639 N N . GLU A 1 90 ? 16.969 22.219 11.438 1 96.62 90 GLU A N 1
ATOM 640 C CA . GLU A 1 90 ? 18.188 21.984 10.672 1 96.62 90 GLU A CA 1
ATOM 641 C C . GLU A 1 90 ? 18.844 20.656 11.062 1 96.62 90 GLU A C 1
ATOM 643 O O . GLU A 1 90 ? 19.266 19.891 10.195 1 96.62 90 GLU A O 1
ATOM 648 N N . GLY A 1 91 ? 18.953 20.375 12.328 1 96.56 91 GLY A N 1
ATOM 649 C CA . GLY A 1 91 ? 19.547 19.141 12.812 1 96.56 91 GLY A CA 1
ATOM 650 C C . GLY A 1 91 ? 18.766 17.891 12.422 1 96.56 91 GLY A C 1
ATOM 651 O O . GLY A 1 91 ? 19.344 16.906 11.969 1 96.56 91 GLY A O 1
ATOM 652 N N . ASP A 1 92 ? 17.422 17.938 12.578 1 97 92 ASP A N 1
ATOM 653 C CA . ASP A 1 92 ? 16.578 16.828 12.188 1 97 92 ASP A CA 1
ATOM 654 C C . ASP A 1 92 ? 16.656 16.562 10.688 1 97 92 ASP A C 1
ATOM 656 O O . ASP A 1 92 ? 16.766 15.406 10.258 1 97 92 ASP A O 1
ATOM 660 N N . GLY A 1 93 ? 16.594 17.625 9.914 1 97.88 93 GLY A N 1
ATOM 661 C CA . GLY A 1 93 ? 16.703 17.5 8.477 1 97.88 93 GLY A CA 1
ATOM 662 C C . GLY A 1 93 ? 17.984 16.828 8.031 1 97.88 93 GLY A C 1
ATOM 663 O O . GLY A 1 93 ? 17.984 15.969 7.156 1 97.88 93 GLY A O 1
ATOM 664 N N . ALA A 1 94 ? 19.047 17.234 8.633 1 97.62 94 ALA A N 1
ATOM 665 C CA . ALA A 1 94 ? 20.344 16.656 8.289 1 97.62 94 ALA A CA 1
ATOM 666 C C . ALA A 1 94 ? 20.391 15.172 8.641 1 97.62 94 ALA A C 1
ATOM 668 O O . ALA A 1 94 ? 20.906 14.359 7.863 1 97.62 94 ALA A O 1
ATOM 669 N N . THR A 1 95 ? 19.906 14.844 9.797 1 97.5 95 THR A N 1
ATOM 670 C CA . THR A 1 95 ? 19.859 13.453 10.234 1 97.5 95 THR A CA 1
ATOM 671 C C . THR A 1 95 ? 19.016 12.609 9.297 1 97.5 95 THR A C 1
ATOM 673 O O . THR A 1 95 ? 19.422 11.523 8.883 1 97.5 95 THR A O 1
ATOM 676 N N . ILE A 1 96 ? 17.906 13.102 8.938 1 97.94 96 ILE A N 1
ATOM 677 C CA . ILE A 1 96 ? 16.969 12.398 8.055 1 97.94 96 ILE A CA 1
ATOM 678 C C . ILE A 1 96 ? 17.594 12.242 6.668 1 97.94 96 ILE A C 1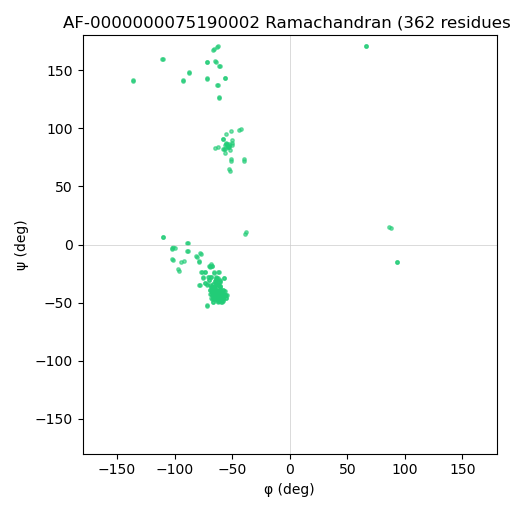
ATOM 680 O O . ILE A 1 96 ? 17.562 11.156 6.082 1 97.94 96 ILE A O 1
ATOM 684 N N . LEU A 1 97 ? 18.172 13.289 6.164 1 98.19 97 LEU A N 1
ATOM 685 C CA . LEU A 1 97 ? 18.812 13.219 4.855 1 98.19 97 LEU A CA 1
ATOM 686 C C . LEU A 1 97 ? 19.922 12.172 4.852 1 98.19 97 LEU A C 1
ATOM 688 O O . LEU A 1 97 ? 20.031 11.383 3.908 1 98.19 97 LEU A O 1
ATOM 692 N N . ALA A 1 98 ? 20.688 12.109 5.852 1 97.62 98 ALA A N 1
ATOM 693 C CA . ALA A 1 98 ? 21.781 11.141 5.949 1 97.62 98 ALA A CA 1
ATOM 694 C C . ALA A 1 98 ? 21.25 9.711 5.992 1 97.62 98 ALA A C 1
ATOM 696 O O . ALA A 1 98 ? 21.844 8.812 5.383 1 97.62 98 ALA A O 1
ATOM 697 N N . ALA A 1 99 ? 20.188 9.531 6.711 1 96.56 99 ALA A N 1
ATOM 698 C CA . ALA A 1 99 ? 19.594 8.203 6.809 1 96.56 99 ALA A CA 1
ATOM 699 C C . ALA A 1 99 ? 19.078 7.727 5.453 1 96.56 99 ALA A C 1
ATOM 701 O O . ALA A 1 99 ? 19.266 6.566 5.082 1 96.56 99 ALA A O 1
ATOM 702 N N . VAL A 1 100 ? 18.469 8.617 4.699 1 97.12 100 VAL A N 1
ATOM 703 C CA . VAL A 1 100 ? 17.953 8.273 3.381 1 97.12 100 VAL A CA 1
ATOM 704 C C . VAL A 1 100 ? 19.109 7.988 2.424 1 97.12 100 VAL A C 1
ATOM 706 O O . VAL A 1 100 ? 19.062 7.023 1.66 1 97.12 100 VAL A O 1
ATOM 709 N N . GLN A 1 101 ? 20.094 8.789 2.508 1 96.56 101 GLN A N 1
ATOM 710 C CA . GLN A 1 101 ? 21.266 8.617 1.653 1 96.56 101 GLN A CA 1
ATOM 711 C C . GLN A 1 101 ? 21.938 7.273 1.905 1 96.56 101 GLN A C 1
ATOM 713 O O . GLN A 1 101 ? 22.438 6.637 0.973 1 96.56 101 GLN A O 1
ATOM 718 N N . ALA A 1 102 ? 21.875 6.809 3.078 1 95.44 102 ALA A N 1
ATOM 719 C CA . ALA A 1 102 ? 22.609 5.609 3.479 1 95.44 102 ALA A CA 1
ATOM 720 C C . ALA A 1 102 ? 22 4.359 2.842 1 95.44 102 ALA A C 1
ATOM 722 O O . ALA A 1 102 ? 22.703 3.375 2.604 1 95.44 102 ALA A O 1
ATOM 723 N N . PHE A 1 103 ? 20.75 4.309 2.527 1 93.12 103 PHE A N 1
ATOM 724 C CA . PHE A 1 103 ? 20.219 3.068 1.978 1 93.12 103 PHE A CA 1
ATOM 725 C C . PHE A 1 103 ? 19.875 3.232 0.5 1 93.12 103 PHE A C 1
ATOM 727 O O . PHE A 1 103 ? 19.391 2.297 -0.136 1 93.12 103 PHE A O 1
ATOM 734 N N . GLU A 1 104 ? 20.203 4.379 -0.121 1 96.62 104 GLU A N 1
ATOM 735 C CA . GLU A 1 104 ? 20.016 4.594 -1.553 1 96.62 104 GLU A CA 1
ATOM 736 C C . GLU A 1 104 ? 20.719 3.506 -2.367 1 96.62 104 GLU A C 1
ATOM 738 O O . GLU A 1 104 ? 20.125 2.939 -3.291 1 96.62 104 GLU A O 1
ATOM 743 N N . PRO A 1 105 ? 21.953 3.162 -2.053 1 97.75 105 PRO A N 1
ATOM 744 C CA . PRO A 1 105 ? 22.625 2.141 -2.859 1 97.75 105 PRO A CA 1
ATOM 745 C C . PRO A 1 105 ? 21.906 0.8 -2.84 1 97.75 105 PRO A C 1
ATOM 747 O O . PRO A 1 105 ? 21.891 0.078 -3.84 1 97.75 105 PRO A O 1
ATOM 750 N N . THR A 1 106 ? 21.312 0.442 -1.701 1 98.38 106 THR A N 1
ATOM 751 C CA . THR A 1 106 ? 20.578 -0.819 -1.61 1 98.38 106 THR A CA 1
ATOM 752 C C . THR A 1 106 ? 19.344 -0.79 -2.496 1 98.38 106 THR A C 1
ATOM 754 O O . THR A 1 106 ? 18.984 -1.803 -3.096 1 98.38 106 THR A O 1
ATOM 757 N N . ILE A 1 107 ? 18.703 0.394 -2.561 1 98.56 107 ILE A N 1
ATOM 758 C CA . ILE A 1 107 ? 17.562 0.55 -3.455 1 98.56 107 ILE A CA 1
ATOM 759 C C . ILE A 1 107 ? 18 0.304 -4.898 1 98.56 107 ILE A C 1
ATOM 761 O O . ILE A 1 107 ? 17.375 -0.481 -5.617 1 98.56 107 ILE A O 1
ATOM 765 N N . LEU A 1 108 ? 19.062 0.905 -5.297 1 98.62 108 LEU A N 1
ATOM 766 C CA . LEU A 1 108 ? 19.531 0.789 -6.672 1 98.62 108 LEU A CA 1
ATOM 767 C C . LEU A 1 108 ? 19.984 -0.638 -6.973 1 98.62 108 LEU A C 1
ATOM 769 O O . LEU A 1 108 ? 19.75 -1.147 -8.07 1 98.62 108 LEU A O 1
ATOM 773 N N . ASP A 1 109 ? 20.531 -1.316 -6.012 1 98.69 109 ASP A N 1
ATOM 774 C CA . ASP A 1 109 ? 20.938 -2.707 -6.176 1 98.69 109 ASP A CA 1
ATOM 775 C C . ASP A 1 109 ? 19.734 -3.617 -6.375 1 98.69 109 ASP A C 1
ATOM 777 O O . ASP A 1 109 ? 19.734 -4.488 -7.246 1 98.69 109 ASP A O 1
ATOM 781 N N . ALA A 1 110 ? 18.734 -3.42 -5.547 1 98.75 110 ALA A N 1
ATOM 782 C CA . ALA A 1 110 ? 17.516 -4.211 -5.676 1 98.75 110 ALA A CA 1
ATOM 783 C C . ALA A 1 110 ? 16.891 -4.035 -7.055 1 98.75 110 ALA A C 1
ATOM 785 O O . ALA A 1 110 ? 16.438 -5.008 -7.664 1 98.75 110 ALA A O 1
ATOM 786 N N . LEU A 1 111 ? 16.875 -2.793 -7.531 1 98.88 111 LEU A N 1
ATOM 787 C CA . LEU A 1 111 ? 16.281 -2.494 -8.828 1 98.88 111 LEU A CA 1
ATOM 788 C C . LEU A 1 111 ? 17.078 -3.135 -9.953 1 98.88 111 LEU A C 1
ATOM 790 O O . LEU A 1 111 ? 16.5 -3.656 -10.914 1 98.88 111 LEU A O 1
ATOM 794 N N . THR A 1 112 ? 18.344 -3.162 -9.836 1 98.75 112 THR A N 1
ATOM 795 C CA . THR A 1 112 ? 19.203 -3.832 -10.805 1 98.75 112 THR A CA 1
ATOM 796 C C . THR A 1 112 ? 19 -5.344 -10.758 1 98.75 112 THR A C 1
ATOM 798 O O . THR A 1 112 ? 18.859 -5.996 -11.789 1 98.75 112 THR A O 1
ATOM 801 N N . ALA A 1 113 ? 18.984 -5.898 -9.57 1 98.75 113 ALA A N 1
ATOM 802 C CA . ALA A 1 113 ? 18.859 -7.344 -9.383 1 98.75 113 ALA A CA 1
ATOM 803 C C . ALA A 1 113 ? 17.516 -7.855 -9.906 1 98.75 113 ALA A C 1
ATOM 805 O O . ALA A 1 113 ? 17.453 -8.93 -10.508 1 98.75 113 ALA A O 1
ATOM 806 N N . ILE A 1 114 ? 16.438 -7.098 -9.656 1 98.81 114 ILE A N 1
ATOM 807 C CA . ILE A 1 114 ? 15.117 -7.566 -10.062 1 98.81 114 ILE A CA 1
ATOM 808 C C . ILE A 1 114 ? 15.039 -7.625 -11.586 1 98.81 114 ILE A C 1
ATOM 810 O O . ILE A 1 114 ? 14.383 -8.508 -12.148 1 98.81 114 ILE A O 1
ATOM 814 N N . VAL A 1 115 ? 15.672 -6.664 -12.266 1 98.75 115 VAL A N 1
ATOM 815 C CA . VAL A 1 115 ? 15.719 -6.668 -13.727 1 98.75 115 VAL A CA 1
ATOM 816 C C . VAL A 1 115 ? 16.422 -7.934 -14.219 1 98.75 115 VAL A C 1
ATOM 818 O O . VAL A 1 115 ? 15.93 -8.609 -15.117 1 98.75 115 VAL A O 1
ATOM 821 N N . ALA A 1 116 ? 17.484 -8.273 -13.578 1 98.38 116 ALA A N 1
ATOM 822 C CA . ALA A 1 116 ? 18.266 -9.445 -13.969 1 98.38 116 ALA A CA 1
ATOM 823 C C . ALA A 1 116 ? 17.469 -10.727 -13.766 1 98.38 116 ALA A C 1
ATOM 825 O O . ALA A 1 116 ? 17.734 -11.742 -14.422 1 98.38 116 ALA A O 1
ATOM 826 N N . LYS A 1 117 ? 16.484 -10.719 -12.867 1 98.31 117 LYS A N 1
ATOM 827 C CA . LYS A 1 117 ? 15.727 -11.922 -12.523 1 98.31 117 LYS A CA 1
ATOM 828 C C . LYS A 1 117 ? 14.523 -12.094 -13.445 1 98.31 117 LYS A C 1
ATOM 830 O O . LYS A 1 117 ? 13.789 -13.086 -13.344 1 98.31 117 LYS A O 1
ATOM 835 N N . ARG A 1 118 ? 14.273 -11.234 -14.422 1 97.81 118 ARG A N 1
ATOM 836 C CA . ARG A 1 118 ? 13.062 -11.266 -15.234 1 97.81 118 ARG A CA 1
ATOM 837 C C . ARG A 1 118 ? 12.945 -12.586 -15.984 1 97.81 118 ARG A C 1
ATOM 839 O O . ARG A 1 118 ? 11.891 -13.227 -15.969 1 97.81 118 ARG A O 1
ATOM 846 N N . PRO A 1 119 ? 14.031 -13.133 -16.672 1 97.5 119 PRO A N 1
ATOM 847 C CA . PRO A 1 119 ? 13.891 -14.414 -17.375 1 97.5 119 PRO A CA 1
ATOM 848 C C . PRO A 1 119 ? 13.531 -15.562 -16.453 1 97.5 119 PRO A C 1
ATOM 850 O O . PRO A 1 119 ? 12.781 -16.469 -16.844 1 97.5 119 PRO A O 1
ATOM 853 N N . ALA A 1 120 ? 14.062 -15.547 -15.234 1 97.62 120 ALA A N 1
ATOM 854 C CA . ALA A 1 120 ? 13.75 -16.609 -14.273 1 97.62 120 ALA A CA 1
ATOM 855 C C . ALA A 1 120 ? 12.281 -16.547 -13.859 1 97.62 120 ALA A C 1
ATOM 857 O O . ALA A 1 120 ? 11.633 -17.578 -13.695 1 97.62 120 ALA A O 1
ATOM 858 N N . PHE A 1 121 ? 11.781 -15.367 -13.664 1 96.88 121 PHE A N 1
ATOM 859 C CA . PHE A 1 121 ? 10.367 -15.203 -13.344 1 96.88 121 PHE A CA 1
ATOM 860 C C . PHE A 1 121 ? 9.492 -15.641 -14.508 1 96.88 121 PHE A C 1
ATOM 862 O O . PHE A 1 121 ? 8.453 -16.266 -14.305 1 96.88 121 PHE A O 1
ATOM 869 N N . GLN A 1 122 ? 9.859 -15.273 -15.727 1 95.5 122 GLN A N 1
ATOM 870 C CA . GLN A 1 122 ? 9.125 -15.617 -16.938 1 95.5 122 GLN A CA 1
ATOM 871 C C . GLN A 1 122 ? 9.086 -17.125 -17.156 1 95.5 122 GLN A C 1
ATOM 873 O O . GLN A 1 122 ? 8.125 -17.656 -17.703 1 95.5 122 GLN A O 1
ATOM 878 N N . ALA A 1 123 ? 10.078 -17.812 -16.688 1 95.06 123 ALA A N 1
ATOM 879 C CA . ALA A 1 123 ? 10.25 -19.25 -16.922 1 95.06 123 ALA A CA 1
ATOM 880 C C . ALA A 1 123 ? 9.344 -20.062 -16 1 95.06 123 ALA A C 1
ATOM 882 O O . ALA A 1 123 ? 9.18 -21.281 -16.203 1 95.06 123 ALA A O 1
ATOM 883 N N . LEU A 1 124 ? 8.805 -19.453 -14.969 1 92.38 124 LEU A N 1
ATOM 884 C CA . LEU A 1 124 ? 7.914 -20.203 -14.078 1 92.38 124 LEU A CA 1
ATOM 885 C C . LEU A 1 124 ? 6.672 -20.672 -14.828 1 92.38 124 LEU A C 1
ATOM 887 O O . LEU A 1 124 ? 6.121 -19.938 -15.648 1 92.38 124 LEU A O 1
ATOM 891 N N . PRO A 1 125 ? 6.188 -21.906 -14.656 1 83.94 125 PRO A N 1
ATOM 892 C CA . PRO A 1 125 ? 5.16 -22.547 -15.477 1 83.94 125 PRO A CA 1
ATOM 893 C C . PRO A 1 125 ? 3.789 -21.891 -15.328 1 83.94 125 PRO A C 1
ATOM 895 O O . PRO A 1 125 ? 2.904 -22.094 -16.156 1 83.94 125 PRO A O 1
ATOM 898 N N . ILE A 1 126 ? 3.363 -21.141 -14.438 1 78.81 126 ILE A N 1
ATOM 899 C CA . ILE A 1 126 ? 2.016 -20.625 -14.211 1 78.81 126 ILE A CA 1
ATOM 900 C C . ILE A 1 126 ? 1.854 -19.281 -14.898 1 78.81 126 ILE A C 1
ATOM 902 O O . ILE A 1 126 ? 0.731 -18.828 -15.148 1 78.81 126 ILE A O 1
ATOM 906 N N . GLY A 1 127 ? 2.846 -18.594 -15.336 1 79.69 127 GLY A N 1
ATOM 907 C CA . GLY A 1 127 ? 2.752 -17.266 -15.938 1 79.69 127 GLY A CA 1
ATOM 908 C C . GLY A 1 127 ? 2.291 -16.203 -14.969 1 79.69 127 GLY A C 1
ATOM 909 O O . GLY A 1 127 ? 2.094 -16.469 -13.781 1 79.69 127 GLY A O 1
ATOM 910 N N . GLY A 1 128 ? 2.336 -14.945 -15.305 1 88.12 128 GLY A N 1
ATOM 911 C CA . GLY A 1 128 ? 1.73 -13.852 -14.57 1 88.12 128 GLY A CA 1
ATOM 912 C C . GLY A 1 128 ? 2.682 -13.195 -13.586 1 88.12 128 GLY A C 1
ATOM 913 O O . GLY A 1 128 ? 2.43 -12.078 -13.125 1 88.12 128 GLY A O 1
ATOM 914 N N . ILE A 1 129 ? 3.811 -13.883 -13.289 1 93.62 129 ILE A N 1
ATOM 915 C CA . ILE A 1 129 ? 4.707 -13.383 -12.25 1 93.62 129 ILE A CA 1
ATOM 916 C C . ILE A 1 129 ? 5.363 -12.086 -12.711 1 93.62 129 ILE A C 1
ATOM 918 O O . ILE A 1 129 ? 5.43 -11.117 -11.961 1 93.62 129 ILE A O 1
ATOM 922 N N . PRO A 1 130 ? 5.777 -12.016 -13.992 1 96 130 PRO A N 1
ATOM 923 C CA . PRO A 1 130 ? 6.324 -10.719 -14.406 1 96 130 PRO A CA 1
ATOM 924 C C . PRO A 1 130 ? 5.316 -9.578 -14.281 1 96 130 PRO A C 1
ATOM 926 O O . PRO A 1 130 ? 5.691 -8.453 -13.953 1 96 130 PRO A O 1
ATOM 929 N N . ALA A 1 131 ? 4.078 -9.836 -14.438 1 94.5 131 ALA A N 1
ATOM 930 C CA . ALA A 1 131 ? 3.055 -8.805 -14.273 1 94.5 131 ALA A CA 1
ATOM 931 C C . ALA A 1 131 ? 2.943 -8.367 -12.812 1 94.5 131 ALA A C 1
ATOM 933 O O . ALA A 1 131 ? 2.723 -7.191 -12.523 1 94.5 131 ALA A O 1
ATOM 934 N N . LEU A 1 132 ? 3.09 -9.273 -11.883 1 95.56 132 LEU A N 1
ATOM 935 C CA . LEU A 1 132 ? 3.082 -8.93 -10.461 1 95.56 132 LEU A CA 1
ATOM 936 C C . LEU A 1 132 ? 4.301 -8.094 -10.102 1 95.56 132 LEU A C 1
ATOM 938 O O . LEU A 1 132 ? 4.191 -7.129 -9.336 1 95.56 132 LEU A O 1
ATOM 942 N N . VAL A 1 133 ? 5.398 -8.516 -10.672 1 98 133 VAL A N 1
ATOM 943 C CA . VAL A 1 133 ? 6.617 -7.758 -10.422 1 98 133 VAL A CA 1
ATOM 944 C C . VAL A 1 133 ? 6.461 -6.336 -10.953 1 98 133 VAL A C 1
ATOM 946 O O . VAL A 1 133 ? 6.84 -5.371 -10.289 1 98 133 VAL A O 1
ATOM 949 N N . LEU A 1 134 ? 5.867 -6.195 -12.141 1 97.69 134 LEU A N 1
ATOM 950 C CA . LEU A 1 134 ? 5.613 -4.871 -12.703 1 97.69 134 LEU A CA 1
ATOM 951 C C . LEU A 1 134 ? 4.711 -4.055 -11.781 1 97.69 134 LEU A C 1
ATOM 953 O O . LEU A 1 134 ? 4.988 -2.883 -11.516 1 97.69 134 LEU A O 1
ATOM 957 N N . GLN A 1 135 ? 3.691 -4.617 -11.305 1 95.19 135 GLN A N 1
ATOM 958 C CA . GLN A 1 135 ? 2.799 -3.934 -10.375 1 95.19 135 GLN A CA 1
ATOM 959 C C . GLN A 1 135 ? 3.547 -3.48 -9.125 1 95.19 135 GLN A C 1
ATOM 961 O O . GLN A 1 135 ? 3.361 -2.355 -8.656 1 95.19 135 GLN A O 1
ATOM 966 N N . ASP A 1 136 ? 4.367 -4.422 -8.602 1 98 136 ASP A N 1
ATOM 967 C CA . ASP A 1 136 ? 5.168 -4.07 -7.434 1 98 136 ASP A CA 1
ATOM 968 C C . ASP A 1 136 ? 6.059 -2.863 -7.723 1 98 136 ASP A C 1
ATOM 970 O O . ASP A 1 136 ? 6.129 -1.93 -6.922 1 98 136 ASP A O 1
ATOM 974 N N . LEU A 1 137 ? 6.719 -2.881 -8.852 1 98.75 137 LEU A N 1
ATOM 975 C CA . LEU A 1 137 ? 7.637 -1.81 -9.234 1 98.75 137 LEU A CA 1
ATOM 976 C C . LEU A 1 137 ? 6.895 -0.485 -9.375 1 98.75 137 LEU A C 1
ATOM 978 O O . LEU A 1 137 ? 7.367 0.552 -8.906 1 98.75 137 LEU A O 1
ATOM 982 N N . GLN A 1 138 ? 5.797 -0.521 -9.961 1 97.31 138 GLN A N 1
ATOM 983 C CA . GLN A 1 138 ? 5.004 0.689 -10.141 1 97.31 138 GLN A CA 1
ATOM 984 C C . GLN A 1 138 ? 4.523 1.24 -8.805 1 97.31 138 GLN A C 1
ATOM 986 O O . GLN A 1 138 ? 4.609 2.445 -8.555 1 97.31 138 GLN A O 1
ATOM 991 N N . ASN A 1 139 ? 4.012 0.356 -7.992 1 97 139 ASN A N 1
ATOM 992 C CA . ASN A 1 139 ? 3.523 0.785 -6.684 1 97 139 ASN A CA 1
ATOM 993 C C . ASN A 1 139 ? 4.664 1.254 -5.789 1 97 139 ASN A C 1
ATOM 995 O O . ASN A 1 139 ? 4.516 2.227 -5.047 1 97 139 ASN A O 1
ATOM 999 N N . LEU A 1 140 ? 5.805 0.555 -5.828 1 98.44 140 LEU A N 1
ATOM 1000 C CA . LEU A 1 140 ? 6.984 0.996 -5.086 1 98.44 140 LEU A CA 1
ATOM 1001 C C . LEU A 1 140 ? 7.445 2.365 -5.57 1 98.44 140 LEU A C 1
ATOM 1003 O O . LEU A 1 140 ? 7.785 3.232 -4.758 1 98.44 140 LEU A O 1
ATOM 1007 N N . ASN A 1 141 ? 7.457 2.574 -6.875 1 98.31 141 ASN A N 1
ATOM 1008 C CA . ASN A 1 141 ? 7.836 3.873 -7.418 1 98.31 141 ASN A CA 1
ATOM 1009 C C . ASN A 1 141 ? 6.895 4.977 -6.945 1 98.31 141 ASN A C 1
ATOM 1011 O O . ASN A 1 141 ? 7.344 6.035 -6.508 1 98.31 141 ASN A O 1
ATOM 1015 N N . SER A 1 142 ? 5.637 4.73 -7.051 1 95.69 142 SER A N 1
ATOM 1016 C CA . SER A 1 142 ? 4.648 5.719 -6.637 1 95.69 142 SER A CA 1
ATOM 1017 C C . SER A 1 142 ? 4.762 6.023 -5.145 1 95.69 142 SER A C 1
ATOM 1019 O O . SER A 1 142 ? 4.754 7.191 -4.742 1 95.69 142 SER A O 1
ATOM 1021 N N . GLY A 1 143 ? 4.887 4.961 -4.309 1 96.88 143 GLY A N 1
ATOM 1022 C CA . GLY A 1 143 ? 5.047 5.152 -2.877 1 96.88 143 GLY A CA 1
ATOM 1023 C C . GLY A 1 143 ? 6.328 5.879 -2.512 1 96.88 143 GLY A C 1
ATOM 1024 O O . GLY A 1 143 ? 6.32 6.773 -1.662 1 96.88 143 GLY A O 1
ATOM 1025 N N . THR A 1 144 ? 7.402 5.504 -3.146 1 98.19 144 THR A N 1
ATOM 1026 C CA . THR A 1 144 ? 8.695 6.125 -2.889 1 98.19 144 THR A CA 1
ATOM 1027 C C . THR A 1 144 ? 8.68 7.598 -3.281 1 98.19 144 THR A C 1
ATOM 1029 O O . THR A 1 144 ? 9.156 8.453 -2.533 1 98.19 144 THR A O 1
ATOM 1032 N N . THR A 1 145 ? 8.062 7.887 -4.406 1 97.81 145 THR A N 1
ATOM 1033 C CA . THR A 1 145 ? 7.957 9.266 -4.863 1 97.81 145 THR A CA 1
ATOM 1034 C C . THR A 1 145 ? 7.145 10.102 -3.881 1 97.81 145 THR A C 1
ATOM 1036 O O . THR A 1 145 ? 7.535 11.227 -3.541 1 97.81 145 THR A O 1
ATOM 1039 N N . ALA A 1 146 ? 6.062 9.57 -3.398 1 96.12 146 ALA A N 1
ATOM 1040 C CA . ALA A 1 146 ? 5.23 10.281 -2.434 1 96.12 146 ALA A CA 1
ATOM 1041 C C . ALA A 1 146 ? 5.992 10.547 -1.138 1 96.12 146 ALA A C 1
ATOM 1043 O O . ALA A 1 146 ? 5.875 11.625 -0.549 1 96.12 146 ALA A O 1
ATOM 1044 N N . PHE A 1 147 ? 6.766 9.539 -0.617 1 98.38 147 PHE A N 1
ATOM 1045 C CA . PHE A 1 147 ? 7.559 9.695 0.596 1 98.38 147 PHE A CA 1
ATOM 1046 C C . PHE A 1 147 ? 8.648 10.75 0.398 1 98.38 147 PHE A C 1
ATOM 1048 O O . PHE A 1 147 ? 8.844 11.609 1.255 1 98.38 147 PHE A O 1
ATOM 1055 N N . GLU A 1 148 ? 9.289 10.734 -0.764 1 98.44 148 GLU A N 1
ATOM 1056 C CA . GLU A 1 148 ? 10.305 11.727 -1.113 1 98.44 148 GLU A CA 1
ATOM 1057 C C . GLU A 1 148 ? 9.719 13.133 -1.102 1 98.44 148 GLU A C 1
ATOM 1059 O O . GLU A 1 148 ? 10.312 14.055 -0.536 1 98.44 148 GLU A O 1
ATOM 1064 N N . ASN A 1 149 ? 8.594 13.266 -1.729 1 97.88 149 ASN A N 1
ATOM 1065 C CA . ASN A 1 149 ? 7.938 14.57 -1.772 1 97.88 149 ASN A CA 1
ATOM 1066 C C . ASN A 1 149 ? 7.57 15.062 -0.375 1 97.88 149 ASN A C 1
ATOM 1068 O O . ASN A 1 149 ? 7.715 16.25 -0.069 1 97.88 149 ASN A O 1
ATOM 1072 N N . ALA A 1 150 ? 7.098 14.18 0.491 1 97.56 150 ALA A N 1
ATOM 1073 C CA . ALA A 1 150 ? 6.75 14.547 1.861 1 97.56 150 ALA A CA 1
ATOM 1074 C C . ALA A 1 150 ? 7.984 14.992 2.639 1 97.56 150 ALA A C 1
ATOM 1076 O O . ALA A 1 150 ? 7.941 15.992 3.361 1 97.56 150 ALA A O 1
ATOM 1077 N N . LEU A 1 151 ? 9.094 14.242 2.52 1 98.56 151 LEU A N 1
ATOM 1078 C CA . LEU A 1 151 ? 10.336 14.602 3.197 1 98.56 151 LEU A CA 1
ATOM 1079 C C . LEU A 1 151 ? 10.844 15.953 2.723 1 98.56 151 LEU A C 1
ATOM 1081 O O . LEU A 1 151 ? 11.242 16.797 3.535 1 98.56 151 LEU A O 1
ATOM 1085 N N . ILE A 1 152 ? 10.812 16.141 1.418 1 98.62 152 ILE A N 1
ATOM 1086 C CA . ILE A 1 152 ? 11.305 17.375 0.819 1 98.62 152 ILE A CA 1
ATOM 1087 C C . ILE A 1 152 ? 10.469 18.562 1.307 1 98.62 152 ILE A C 1
ATOM 1089 O O . ILE A 1 152 ? 11.016 19.609 1.639 1 98.62 152 ILE A O 1
ATOM 1093 N N . ALA A 1 153 ? 9.18 18.375 1.39 1 96.94 153 ALA A N 1
ATOM 1094 C CA . ALA A 1 153 ? 8.266 19.438 1.83 1 96.94 153 ALA A CA 1
ATOM 1095 C C . ALA A 1 153 ? 8.578 19.859 3.262 1 96.94 153 ALA A C 1
ATOM 1097 O O . ALA A 1 153 ? 8.25 20.984 3.664 1 96.94 153 ALA A O 1
ATOM 1098 N N . LYS A 1 154 ? 9.211 18.984 4.086 1 97.81 154 LYS A N 1
ATOM 1099 C CA . LYS A 1 154 ? 9.469 19.266 5.496 1 97.81 154 LYS A CA 1
ATOM 1100 C C . LYS A 1 154 ? 10.93 19.672 5.715 1 97.81 154 LYS A C 1
ATOM 1102 O O . LYS A 1 154 ? 11.312 20.031 6.828 1 97.81 154 LYS A 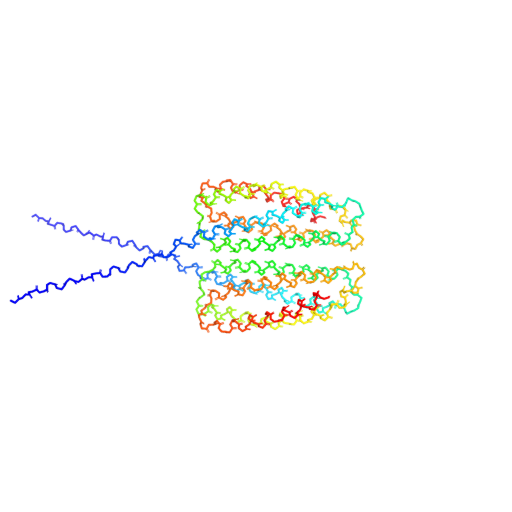O 1
ATOM 1107 N N . SER A 1 155 ? 11.727 19.656 4.719 1 98.38 155 SER A N 1
ATOM 1108 C CA . SER A 1 155 ? 13.172 19.812 4.84 1 98.38 155 SER A CA 1
ATOM 1109 C C . SER A 1 155 ? 13.57 21.281 4.809 1 98.38 155 SER A C 1
ATOM 1111 O O . SER A 1 155 ? 12.984 22.078 4.07 1 98.38 155 SER A O 1
ATOM 1113 N N . PRO A 1 156 ? 14.68 21.625 5.555 1 98.06 156 PRO A N 1
ATOM 1114 C CA . PRO A 1 156 ? 15.266 22.953 5.402 1 98.06 156 PRO A CA 1
ATOM 1115 C C . PRO A 1 156 ? 15.758 23.219 3.98 1 98.06 156 PRO A C 1
ATOM 1117 O O . PRO A 1 156 ? 16.188 22.297 3.287 1 98.06 156 PRO A O 1
ATOM 1120 N N . ALA A 1 157 ? 15.789 24.516 3.619 1 97.94 157 ALA A N 1
ATOM 1121 C CA . ALA A 1 157 ? 16.062 24.953 2.25 1 97.94 157 ALA A CA 1
ATOM 1122 C C . ALA A 1 157 ? 17.453 24.531 1.804 1 97.94 157 ALA A C 1
ATOM 1124 O O . ALA A 1 157 ? 17.656 24.172 0.641 1 97.94 157 ALA A O 1
ATOM 1125 N N . ASP A 1 158 ? 18.375 24.531 2.689 1 97.5 158 ASP A N 1
ATOM 1126 C CA . ASP A 1 158 ? 19.766 24.297 2.295 1 97.5 158 ASP A CA 1
ATOM 1127 C C . ASP A 1 158 ? 20.031 22.812 2.029 1 97.5 158 ASP A C 1
ATOM 1129 O O . ASP A 1 158 ? 21.094 22.453 1.517 1 97.5 158 ASP A O 1
ATOM 1133 N N . LEU A 1 159 ? 19.062 21.938 2.336 1 98.19 159 LEU A N 1
ATOM 1134 C CA . LEU A 1 159 ? 19.234 20.5 2.125 1 98.19 159 LEU A CA 1
ATOM 1135 C C . LEU A 1 159 ? 18.516 20.047 0.855 1 98.19 159 LEU A C 1
ATOM 1137 O O . LEU A 1 159 ? 18.641 18.891 0.443 1 98.19 159 LEU A O 1
ATOM 1141 N N . LEU A 1 160 ? 17.844 20.891 0.181 1 98.44 160 LEU A N 1
ATOM 1142 C CA . LEU A 1 160 ? 16.938 20.516 -0.896 1 98.44 160 LEU A CA 1
ATOM 1143 C C . LEU A 1 160 ? 17.703 20.047 -2.123 1 98.44 160 LEU A C 1
ATOM 1145 O O . LEU A 1 160 ? 17.266 19.141 -2.826 1 98.44 160 LEU A O 1
ATOM 1149 N N . ALA A 1 161 ? 18.797 20.609 -2.354 1 98.19 161 ALA A N 1
ATOM 1150 C CA . ALA A 1 161 ? 19.562 20.203 -3.529 1 98.19 161 ALA A CA 1
ATOM 1151 C C . ALA A 1 161 ? 19.984 18.734 -3.436 1 98.19 161 ALA A C 1
ATOM 1153 O O . ALA A 1 161 ? 19.781 17.969 -4.379 1 98.19 161 ALA A O 1
ATOM 1154 N N . GLN A 1 162 ? 20.547 18.391 -2.314 1 97.88 162 GLN A N 1
ATOM 1155 C CA . GLN A 1 162 ? 20.984 17 -2.121 1 97.88 162 GLN A CA 1
ATOM 1156 C C . GLN A 1 162 ? 19.781 16.047 -2.111 1 97.88 162 GLN A C 1
ATOM 1158 O O . GLN A 1 162 ? 19.859 14.953 -2.672 1 97.88 162 GLN A O 1
ATOM 1163 N N . ALA A 1 163 ? 18.75 16.438 -1.488 1 98.44 163 ALA A N 1
ATOM 1164 C CA . ALA A 1 163 ? 17.531 15.617 -1.466 1 98.44 163 ALA A CA 1
ATOM 1165 C C . ALA A 1 163 ? 17.016 15.367 -2.879 1 98.44 163 ALA A C 1
ATOM 1167 O O . ALA A 1 163 ? 16.625 14.25 -3.217 1 98.44 163 ALA A O 1
ATOM 1168 N N . ASN A 1 164 ? 17 16.344 -3.693 1 98.62 164 ASN A N 1
ATOM 1169 C CA . ASN A 1 164 ? 16.484 16.234 -5.059 1 98.62 164 ASN A CA 1
ATOM 1170 C C . ASN A 1 164 ? 17.422 15.375 -5.926 1 98.62 164 ASN A C 1
ATOM 1172 O O . ASN A 1 164 ? 16.953 14.672 -6.824 1 98.62 164 ASN A O 1
ATOM 1176 N N . ASP A 1 165 ? 18.703 15.414 -5.594 1 98.5 165 ASP A N 1
ATOM 1177 C CA . ASP A 1 165 ? 19.641 14.531 -6.289 1 98.5 165 ASP A CA 1
ATOM 1178 C C . ASP A 1 165 ? 19.312 13.07 -6.008 1 98.5 165 ASP A C 1
ATOM 1180 O O . ASP A 1 165 ? 19.328 12.234 -6.918 1 98.5 165 ASP A O 1
ATOM 1184 N N . ILE A 1 166 ? 19.094 12.773 -4.75 1 98.25 166 ILE A N 1
ATOM 1185 C CA . ILE A 1 166 ? 18.734 11.422 -4.352 1 98.25 166 ILE A CA 1
ATOM 1186 C C . ILE A 1 166 ? 17.438 11 -5.035 1 98.25 166 ILE A C 1
ATOM 1188 O O . ILE A 1 166 ? 17.344 9.891 -5.574 1 98.25 166 ILE A O 1
ATOM 1192 N N . LYS A 1 167 ? 16.438 11.852 -5.066 1 98.62 167 LYS A N 1
ATOM 1193 C CA . LYS A 1 167 ? 15.156 11.586 -5.719 1 98.62 167 LYS A CA 1
ATOM 1194 C C . LYS A 1 167 ? 15.352 11.258 -7.195 1 98.62 167 LYS A C 1
ATOM 1196 O O . LYS A 1 167 ? 14.773 10.297 -7.707 1 98.62 167 LYS A O 1
ATOM 1201 N N . THR A 1 168 ? 16.156 12.039 -7.844 1 98.69 168 THR A N 1
ATOM 1202 C CA . THR A 1 168 ? 16.406 11.836 -9.266 1 98.69 168 THR A CA 1
ATOM 1203 C C . THR A 1 168 ? 17.078 10.484 -9.508 1 98.69 168 THR A C 1
ATOM 1205 O O . THR A 1 168 ? 16.688 9.75 -10.414 1 98.69 168 THR A O 1
ATOM 1208 N N . SER A 1 169 ? 18.062 10.195 -8.719 1 98.5 169 SER A N 1
ATOM 1209 C CA . SER A 1 169 ? 18.797 8.938 -8.844 1 98.5 169 SER A CA 1
ATOM 1210 C C . SER A 1 169 ? 17.859 7.742 -8.68 1 98.5 169 SER A C 1
ATOM 1212 O O . SER A 1 169 ? 17.844 6.84 -9.523 1 98.5 169 SER A O 1
ATOM 1214 N N . ILE A 1 170 ? 17.078 7.762 -7.648 1 98.62 170 ILE A N 1
ATOM 1215 C CA . ILE A 1 170 ? 16.156 6.668 -7.371 1 98.62 170 ILE A CA 1
ATOM 1216 C C . ILE A 1 170 ? 15.094 6.602 -8.469 1 98.62 170 ILE A C 1
ATOM 1218 O O . ILE A 1 170 ? 14.766 5.516 -8.953 1 98.62 170 ILE A O 1
ATOM 1222 N N . GLY A 1 171 ? 14.562 7.738 -8.875 1 98.75 171 GLY A N 1
ATOM 1223 C CA . GLY A 1 171 ? 13.578 7.797 -9.945 1 98.75 171 GLY A CA 1
ATOM 1224 C C . GLY A 1 171 ? 14.078 7.18 -11.242 1 98.75 171 GLY A C 1
ATOM 1225 O O . GLY A 1 171 ? 13.336 6.461 -11.914 1 98.75 171 GLY A O 1
ATOM 1226 N N . ASN A 1 172 ? 15.328 7.41 -11.586 1 98.75 172 ASN A N 1
ATOM 1227 C CA . ASN A 1 172 ? 15.93 6.809 -12.773 1 98.75 172 ASN A CA 1
ATOM 1228 C C . ASN A 1 172 ? 16.031 5.293 -12.648 1 98.75 172 ASN A C 1
ATOM 1230 O O . ASN A 1 172 ? 15.805 4.57 -13.625 1 98.75 172 ASN A O 1
ATOM 1234 N N . GLY A 1 173 ? 16.391 4.824 -11.438 1 98.69 173 GLY A N 1
ATOM 1235 C CA . GLY A 1 173 ? 16.422 3.389 -11.203 1 98.69 173 GLY A CA 1
ATOM 1236 C C . GLY A 1 173 ? 15.062 2.729 -11.414 1 98.69 173 GLY A C 1
ATOM 1237 O O . GLY A 1 173 ? 14.977 1.689 -12.07 1 98.69 173 GLY A O 1
ATOM 1238 N N . PHE A 1 174 ? 14.047 3.32 -10.906 1 98.81 174 PHE A N 1
ATOM 1239 C CA . PHE A 1 174 ? 12.703 2.789 -11.07 1 98.81 174 PHE A CA 1
ATOM 1240 C C . PHE A 1 174 ? 12.281 2.826 -12.539 1 98.81 174 PHE A C 1
ATOM 1242 O O . PHE A 1 174 ? 11.664 1.883 -13.039 1 98.81 174 PHE A O 1
ATOM 1249 N N . THR A 1 175 ? 12.562 3.961 -13.219 1 98.75 175 THR A N 1
ATOM 1250 C CA . THR A 1 175 ? 12.203 4.082 -14.633 1 98.75 175 THR A CA 1
ATOM 1251 C C . THR A 1 175 ? 12.789 2.932 -15.438 1 98.75 175 THR A C 1
ATOM 1253 O O . THR A 1 175 ? 12.094 2.305 -16.234 1 98.75 175 THR A O 1
ATOM 1256 N N . THR A 1 176 ? 14 2.568 -15.219 1 98.69 176 THR A N 1
ATOM 1257 C CA . THR A 1 176 ? 14.688 1.492 -15.93 1 98.69 176 THR A CA 1
ATOM 1258 C C . THR A 1 176 ? 14.047 0.144 -15.609 1 98.69 176 THR A C 1
ATOM 1260 O O . THR A 1 176 ? 13.781 -0.654 -16.516 1 98.69 176 THR A O 1
ATOM 1263 N N . ALA A 1 177 ? 13.867 -0.101 -14.305 1 98.88 177 ALA A N 1
ATOM 1264 C CA . ALA A 1 177 ? 13.312 -1.39 -13.891 1 98.88 177 ALA A CA 1
ATOM 1265 C C . ALA A 1 177 ? 11.898 -1.578 -14.422 1 98.88 177 ALA A C 1
ATOM 1267 O O . ALA A 1 177 ? 11.539 -2.666 -14.875 1 98.88 177 ALA A O 1
ATOM 1268 N N . ILE A 1 178 ? 11.047 -0.511 -14.344 1 98.75 178 ILE A N 1
ATOM 1269 C CA . ILE A 1 178 ? 9.672 -0.581 -14.844 1 98.75 178 ILE A CA 1
ATOM 1270 C C . ILE A 1 178 ? 9.688 -0.855 -16.344 1 98.75 178 ILE A C 1
ATOM 1272 O O . ILE A 1 178 ? 8.914 -1.685 -16.828 1 98.75 178 ILE A O 1
ATOM 1276 N N . ALA A 1 179 ? 10.523 -0.262 -17.125 1 98.56 179 ALA A N 1
ATOM 1277 C CA . ALA A 1 179 ? 10.633 -0.487 -18.562 1 98.56 179 ALA A CA 1
ATOM 1278 C C . ALA A 1 179 ? 10.984 -1.941 -18.875 1 98.56 179 ALA A C 1
ATOM 1280 O O . ALA A 1 179 ? 10.461 -2.525 -19.828 1 98.56 179 ALA A O 1
ATOM 1281 N N . ALA A 1 180 ? 11.859 -2.553 -18.062 1 98.38 180 ALA A N 1
ATOM 1282 C CA . ALA A 1 180 ? 12.297 -3.928 -18.281 1 98.38 180 ALA A CA 1
ATOM 1283 C C . ALA A 1 180 ? 11.133 -4.906 -18.156 1 98.38 180 ALA A C 1
ATOM 1285 O O . ALA A 1 180 ? 11.125 -5.961 -18.781 1 98.38 180 ALA A O 1
ATOM 1286 N N . TYR A 1 181 ? 10.156 -4.562 -17.359 1 98.06 181 TYR A N 1
ATOM 1287 C CA . TYR A 1 181 ? 9.047 -5.48 -17.109 1 98.06 181 TYR A CA 1
ATOM 1288 C C . TYR A 1 181 ? 7.82 -5.09 -17.922 1 98.06 181 TYR A C 1
ATOM 1290 O O . TYR A 1 181 ? 6.809 -5.797 -17.906 1 98.06 181 TYR A O 1
ATOM 1298 N N . SER A 1 182 ? 7.758 -3.891 -18.531 1 96.38 182 SER A N 1
ATOM 1299 C CA . SER A 1 182 ? 6.609 -3.404 -19.297 1 96.38 182 SER A CA 1
ATOM 1300 C C . SER A 1 182 ? 6.59 -3.977 -20.703 1 96.38 182 SER A C 1
ATOM 1302 O O . SER A 1 182 ? 5.605 -3.822 -21.422 1 96.38 182 SER A O 1
ATOM 1304 N N . GLY A 1 183 ? 7.637 -4.648 -21.188 1 82.88 183 GLY A N 1
ATOM 1305 C CA . GLY A 1 183 ? 7.723 -5.176 -22.531 1 82.88 183 GLY A CA 1
ATOM 1306 C C . GLY A 1 183 ? 7.539 -6.68 -22.609 1 82.88 183 GLY A C 1
ATOM 1307 O O . GLY A 1 183 ? 7.637 -7.367 -21.578 1 82.88 183 GLY A O 1
ATOM 1308 N N . MET B 1 1 ? 1.549 80.875 9.828 1 31.59 1 MET B N 1
ATOM 1309 C CA . MET B 1 1 ? 2.355 79.625 9.836 1 31.59 1 MET B CA 1
ATOM 1310 C C . MET B 1 1 ? 1.468 78.375 9.781 1 31.59 1 MET B C 1
ATOM 1312 O O . MET B 1 1 ? 0.584 78.25 10.625 1 31.59 1 MET B O 1
ATOM 1316 N N . VAL B 1 2 ? 1.111 77.938 8.469 1 41.56 2 VAL B N 1
ATOM 1317 C CA . VAL B 1 2 ? 0.171 77 7.91 1 41.56 2 VAL B CA 1
ATOM 1318 C C . VAL B 1 2 ? 0.508 75.562 8.406 1 41.56 2 VAL B C 1
ATOM 1320 O O . VAL B 1 2 ? 1.619 75.062 8.195 1 41.56 2 VAL B O 1
ATOM 1323 N N . GLN B 1 3 ? 0.014 75.25 9.602 1 38.75 3 GLN B N 1
ATOM 1324 C CA . GLN B 1 3 ? 0.194 74 10.25 1 38.75 3 GLN B CA 1
ATOM 1325 C C . GLN B 1 3 ? -0.335 72.875 9.367 1 38.75 3 GLN B C 1
ATOM 1327 O O . GLN B 1 3 ? -1.502 72.875 8.969 1 38.75 3 GLN B O 1
ATOM 1332 N N . ILE B 1 4 ? 0.506 72.438 8.398 1 46.69 4 ILE B N 1
ATOM 1333 C CA . ILE B 1 4 ? 0.236 71.312 7.539 1 46.69 4 ILE B CA 1
ATOM 1334 C C . ILE B 1 4 ? 0.001 70.062 8.398 1 46.69 4 ILE B C 1
ATOM 1336 O O . ILE B 1 4 ? 0.88 69.625 9.156 1 46.69 4 ILE B O 1
ATOM 1340 N N . PRO B 1 5 ? -1.259 69.75 8.797 1 47.06 5 PRO B N 1
ATOM 1341 C CA . PRO B 1 5 ? -1.547 68.5 9.508 1 47.06 5 PRO B CA 1
ATOM 1342 C C . PRO B 1 5 ? -1.073 67.25 8.75 1 47.06 5 PRO B C 1
ATOM 1344 O O . PRO B 1 5 ? -1.275 67.188 7.535 1 47.06 5 PRO B O 1
ATOM 1347 N N . THR B 1 6 ? 0.151 66.75 9.086 1 46.94 6 THR B N 1
ATOM 1348 C CA . THR B 1 6 ? 0.688 65.5 8.578 1 46.94 6 THR B CA 1
ATOM 1349 C C . THR B 1 6 ? -0.298 64.375 8.805 1 46.94 6 THR B C 1
ATOM 1351 O O . THR B 1 6 ? -0.637 64.062 9.945 1 46.94 6 THR B O 1
ATOM 1354 N N . ARG B 1 7 ? -1.332 64.125 7.898 1 42.25 7 ARG B N 1
ATOM 1355 C CA . ARG B 1 7 ? -2.186 62.938 7.883 1 42.25 7 ARG B CA 1
ATOM 1356 C C . ARG B 1 7 ? -1.353 61.656 7.871 1 42.25 7 ARG B C 1
ATOM 1358 O O . ARG B 1 7 ? -0.537 61.469 6.973 1 42.25 7 ARG B O 1
ATOM 1365 N N . LEU B 1 8 ? -0.916 61.219 9.078 1 44.81 8 LEU B N 1
ATOM 1366 C CA . LEU B 1 8 ? -0.358 59.875 9.211 1 44.81 8 LEU B CA 1
ATOM 1367 C C . LEU B 1 8 ? -1.312 58.812 8.633 1 44.81 8 LEU B C 1
ATOM 1369 O O . LEU B 1 8 ? -2.439 58.688 9.109 1 44.81 8 LEU B O 1
ATOM 1373 N N . LEU B 1 9 ? -1.293 58.625 7.305 1 41.28 9 LEU B N 1
ATOM 1374 C CA . LEU B 1 9 ? -1.957 57.5 6.672 1 41.28 9 LEU B CA 1
ATOM 1375 C C . LEU B 1 9 ? -1.515 56.188 7.312 1 41.28 9 LEU B C 1
ATOM 1377 O O . LEU B 1 9 ? -0.33 55.844 7.285 1 41.28 9 LEU B O 1
ATOM 1381 N N . LEU B 1 10 ? -2.195 55.812 8.391 1 42.84 10 LEU B N 1
ATOM 1382 C CA . LEU B 1 10 ? -2.092 54.438 8.914 1 42.84 10 LEU B CA 1
ATOM 1383 C C . LEU B 1 10 ? -2.316 53.406 7.812 1 42.84 10 LEU B C 1
ATOM 1385 O O . LEU B 1 10 ? -3.387 53.375 7.203 1 42.84 10 LEU B O 1
ATOM 1389 N N . LEU B 1 11 ? -1.264 53.031 7.113 1 43.56 11 LEU B N 1
ATOM 1390 C CA . LEU B 1 11 ? -1.295 51.875 6.258 1 43.56 11 LEU B CA 1
ATOM 1391 C C . LEU B 1 11 ? -1.701 50.625 7.055 1 43.56 11 LEU B C 1
ATOM 1393 O O . LEU B 1 11 ? -0.981 50.219 7.961 1 43.56 11 LEU B O 1
ATOM 1397 N N . ILE B 1 12 ? -3 50.406 7.277 1 42.84 12 ILE B N 1
ATOM 1398 C CA . ILE B 1 12 ? -3.494 49.094 7.738 1 42.84 12 ILE B CA 1
ATOM 1399 C C . ILE B 1 12 ? -3.047 48 6.777 1 42.84 12 ILE B C 1
ATOM 1401 O O . ILE B 1 12 ? -3.408 48.031 5.598 1 42.84 12 ILE B O 1
ATOM 1405 N N . SER B 1 13 ? -1.832 47.438 6.953 1 41.75 13 SER B N 1
ATOM 1406 C CA . SER B 1 13 ? -1.464 46.219 6.281 1 41.75 13 SER B CA 1
ATOM 1407 C C . SER B 1 13 ? -2.467 45.094 6.586 1 41.75 13 SER B C 1
ATOM 1409 O O . SER B 1 13 ? -2.654 44.719 7.746 1 41.75 13 SER B O 1
ATOM 1411 N N . VAL B 1 14 ? -3.543 45 5.852 1 38.88 14 VAL B N 1
ATOM 1412 C CA . VAL B 1 14 ? -4.363 43.781 5.816 1 38.88 14 VAL B CA 1
ATOM 1413 C C . VAL B 1 14 ? -3.484 42.562 5.539 1 38.88 14 VAL B C 1
ATOM 1415 O O . VAL B 1 14 ? -2.947 42.406 4.438 1 38.88 14 VAL B O 1
ATOM 1418 N N . VAL B 1 15 ? -2.689 42.125 6.453 1 40.19 15 VAL B N 1
ATOM 1419 C CA . VAL B 1 15 ? -2.238 40.75 6.309 1 40.19 15 VAL B CA 1
ATOM 1420 C C . VAL B 1 15 ? -3.441 39.812 6.113 1 40.19 15 VAL B C 1
ATOM 1422 O O . VAL B 1 15 ? -4.234 39.625 7.035 1 40.19 15 VAL B O 1
ATOM 1425 N N . THR B 1 16 ? -4.227 39.969 5 1 37.66 16 THR B N 1
ATOM 1426 C CA . THR B 1 16 ? -5.207 38.938 4.664 1 37.66 16 THR B CA 1
ATOM 1427 C C . THR B 1 16 ? -4.617 37.531 4.859 1 37.66 16 THR B C 1
ATOM 1429 O O . THR B 1 16 ? -3.568 37.219 4.293 1 37.66 16 THR B O 1
ATOM 1432 N N . ALA B 1 17 ? -4.902 36.875 5.957 1 40.81 17 ALA B N 1
ATOM 1433 C CA . ALA B 1 17 ? -4.797 35.438 6.207 1 40.81 17 ALA B CA 1
ATOM 1434 C C . ALA B 1 17 ? -5.25 34.625 4.996 1 40.81 17 ALA B C 1
ATOM 1436 O O . ALA B 1 17 ? -6.434 34.625 4.648 1 40.81 17 ALA B O 1
ATOM 1437 N N . SER B 1 18 ? -4.535 34.531 3.92 1 38.88 18 SER B N 1
ATOM 1438 C CA . SER B 1 18 ? -4.719 33.531 2.885 1 38.88 18 SER B CA 1
ATOM 1439 C C . SER B 1 18 ? -5.055 32.188 3.494 1 38.88 18 SER B C 1
ATOM 1441 O O . SER B 1 18 ? -4.734 31.125 2.916 1 38.88 18 SER B O 1
ATOM 1443 N N . SER B 1 19 ? -5.324 32.062 4.797 1 39.69 19 SER B N 1
ATOM 1444 C CA . SER B 1 19 ? -5.613 30.703 5.246 1 39.69 19 SER B CA 1
ATOM 1445 C C . SER B 1 19 ? -6.883 30.156 4.594 1 39.69 19 SER B C 1
ATOM 1447 O O . SER B 1 19 ? -7.293 29.031 4.863 1 39.69 19 SER B O 1
ATOM 1449 N N . ALA B 1 20 ? -7.883 30.969 4.234 1 44.88 20 ALA B N 1
ATOM 1450 C CA . ALA B 1 20 ? -9.227 30.438 4.004 1 44.88 20 ALA B CA 1
ATOM 1451 C C . ALA B 1 20 ? -9.258 29.547 2.77 1 44.88 20 ALA B C 1
ATOM 1453 O O . ALA B 1 20 ? -10.156 28.719 2.617 1 44.88 20 ALA B O 1
ATOM 1454 N N . LEU B 1 21 ? -8.664 29.812 1.581 1 44.59 21 LEU B N 1
ATOM 1455 C CA . LEU B 1 21 ? -8.867 29.141 0.295 1 44.59 21 LEU B CA 1
ATOM 1456 C C . LEU B 1 21 ? -8.289 27.734 0.316 1 44.59 21 LEU B C 1
ATOM 1458 O O . LEU B 1 21 ? -8.578 26.938 -0.577 1 44.59 21 LEU B O 1
ATOM 1462 N N . VAL B 1 22 ? -7.445 27.375 1.162 1 47.03 22 VAL B N 1
ATOM 1463 C CA . VAL B 1 22 ? -6.77 26.094 1.205 1 47.03 22 VAL B CA 1
ATOM 1464 C C . VAL B 1 22 ? -7.738 25.016 1.68 1 47.03 22 VAL B C 1
ATOM 1466 O O . VAL B 1 22 ? -7.633 23.844 1.278 1 47.03 22 VAL B O 1
ATOM 1469 N N . THR B 1 23 ? -8.836 25.422 2.438 1 50.72 23 THR B N 1
ATOM 1470 C CA . THR B 1 23 ? -9.711 24.438 3.074 1 50.72 23 THR B CA 1
ATOM 1471 C C . THR B 1 23 ? -10.562 23.719 2.035 1 50.72 23 THR B C 1
ATOM 1473 O O . THR B 1 23 ? -10.703 22.5 2.088 1 50.72 23 THR B O 1
ATOM 1476 N N . LYS B 1 24 ? -11.32 24.547 1.104 1 52.97 24 LYS B N 1
ATOM 1477 C CA . LYS B 1 24 ? -12.289 23.875 0.235 1 52.97 24 LYS B CA 1
ATOM 1478 C C . LYS B 1 24 ? -11.594 22.906 -0.718 1 52.97 24 LYS B C 1
ATOM 1480 O O . LYS B 1 24 ? -12.086 21.812 -0.968 1 52.97 24 LYS B O 1
ATOM 1485 N N . ARG B 1 25 ? -10.461 23.25 -1.145 1 60.88 25 ARG B N 1
ATOM 1486 C CA . ARG B 1 25 ? -9.734 22.422 -2.1 1 60.88 25 ARG B CA 1
ATOM 1487 C C . ARG B 1 25 ? -9.297 21.094 -1.461 1 60.88 25 ARG B C 1
ATOM 1489 O O . ARG B 1 25 ? -9.469 20.031 -2.053 1 60.88 25 ARG B O 1
ATOM 1496 N N . THR B 1 26 ? -9.297 21.094 -0.117 1 87.69 26 THR B N 1
ATOM 1497 C CA . THR B 1 26 ? -8.734 19.875 0.472 1 87.69 26 THR B CA 1
ATOM 1498 C C . THR B 1 26 ? -9.844 18.906 0.844 1 87.69 26 THR B C 1
ATOM 1500 O O . THR B 1 26 ? -9.719 17.688 0.62 1 87.69 26 THR B O 1
ATOM 1503 N N . ALA B 1 27 ? -11.039 19.5 0.996 1 92.31 27 ALA B N 1
ATOM 1504 C CA . ALA B 1 27 ? -12.148 18.594 1.249 1 92.31 27 ALA B CA 1
ATOM 1505 C C . ALA B 1 27 ? -12.617 17.922 -0.043 1 92.31 27 ALA B C 1
ATOM 1507 O O . ALA B 1 27 ? -12.977 16.75 -0.048 1 92.31 27 ALA B O 1
ATOM 1508 N N . ALA B 1 28 ? -12.562 18.641 -1.122 1 94.88 28 ALA B N 1
ATOM 1509 C CA . ALA B 1 28 ? -12.93 18.094 -2.432 1 94.88 28 ALA B CA 1
ATOM 1510 C C . ALA B 1 28 ? -11.992 16.953 -2.832 1 94.88 28 ALA B C 1
ATOM 1512 O O . ALA B 1 28 ? -12.43 15.969 -3.43 1 94.88 28 ALA B O 1
ATOM 1513 N N . GLN B 1 29 ? -10.711 17.125 -2.531 1 96.81 29 GLN B N 1
ATOM 1514 C CA . GLN B 1 29 ? -9.766 16.047 -2.801 1 96.81 29 GLN B CA 1
ATOM 1515 C C . GLN B 1 29 ? -10.117 14.797 -2 1 96.81 29 GLN B C 1
ATOM 1517 O O . GLN B 1 29 ? -10.047 13.68 -2.523 1 96.81 29 GLN B O 1
ATOM 1522 N N . VAL B 1 30 ? -10.492 14.945 -0.793 1 98 30 VAL B N 1
ATOM 1523 C CA . VAL B 1 30 ? -10.867 13.82 0.053 1 98 30 VAL B CA 1
ATOM 1524 C C . VAL B 1 30 ? -12.109 13.141 -0.511 1 98 30 VAL B C 1
ATOM 1526 O O . VAL B 1 30 ? -12.188 11.914 -0.566 1 98 30 VAL B O 1
ATOM 1529 N N . GLU B 1 31 ? -13.062 13.914 -0.929 1 97.56 31 GLU B N 1
ATOM 1530 C CA . GLU B 1 31 ? -14.266 13.359 -1.541 1 97.56 31 GLU B CA 1
ATOM 1531 C C . GLU B 1 31 ? -13.93 12.578 -2.807 1 97.56 31 GLU B C 1
ATOM 1533 O O . GLU B 1 31 ? -14.477 11.5 -3.043 1 97.56 31 GLU B O 1
ATOM 1538 N N . SER B 1 32 ? -13.055 13.078 -3.576 1 97.62 32 SER B N 1
ATOM 1539 C CA . SER B 1 32 ? -12.602 12.383 -4.777 1 97.62 32 SER B CA 1
ATOM 1540 C C . SER B 1 32 ? -11.906 11.07 -4.43 1 97.62 32 SER B C 1
ATOM 1542 O O . SER B 1 32 ? -12.109 10.055 -5.094 1 97.62 32 SER B O 1
ATOM 1544 N N . ASP B 1 33 ? -11.078 11.109 -3.412 1 97.94 33 ASP B N 1
ATOM 1545 C CA . ASP B 1 33 ? -10.406 9.898 -2.936 1 97.94 33 ASP B CA 1
ATOM 1546 C C . ASP B 1 33 ? -11.422 8.836 -2.525 1 97.94 33 ASP B C 1
ATOM 1548 O O . ASP B 1 33 ? -11.258 7.656 -2.852 1 97.94 33 ASP B O 1
ATOM 1552 N N . ILE B 1 34 ? -12.43 9.227 -1.844 1 98.31 34 ILE B N 1
ATOM 1553 C CA . ILE B 1 34 ? -13.445 8.297 -1.365 1 98.31 34 ILE B CA 1
ATOM 1554 C C . ILE B 1 34 ? -14.188 7.691 -2.553 1 98.31 34 ILE B C 1
ATOM 1556 O O . ILE B 1 34 ? -14.477 6.492 -2.568 1 98.31 34 ILE B O 1
ATOM 1560 N N . THR B 1 35 ? -14.461 8.469 -3.529 1 97.69 35 THR B N 1
ATOM 1561 C CA . THR B 1 35 ? -15.102 7.965 -4.742 1 97.69 35 THR B CA 1
ATOM 1562 C C . THR B 1 35 ? -14.227 6.922 -5.426 1 97.69 35 THR B C 1
ATOM 1564 O O . THR B 1 35 ? -14.719 5.883 -5.867 1 97.69 35 THR B O 1
ATOM 1567 N N . ASN B 1 36 ? -12.945 7.219 -5.508 1 98.06 36 ASN B N 1
ATOM 1568 C CA . ASN B 1 36 ? -12.016 6.258 -6.082 1 98.06 36 ASN B CA 1
ATOM 1569 C C . ASN B 1 36 ? -11.977 4.961 -5.277 1 98.06 36 ASN B C 1
ATOM 1571 O O . ASN B 1 36 ? -11.961 3.871 -5.852 1 98.06 36 ASN B O 1
ATOM 1575 N N . ILE B 1 37 ? -11.977 5.047 -3.963 1 98.38 37 ILE B N 1
ATOM 1576 C CA . ILE B 1 37 ? -11.992 3.877 -3.092 1 98.38 37 ILE B CA 1
ATOM 1577 C C . ILE B 1 37 ? -13.273 3.074 -3.328 1 98.38 37 ILE B C 1
ATOM 1579 O O . ILE B 1 37 ? -13.227 1.853 -3.484 1 98.38 37 ILE B O 1
ATOM 1583 N N . ALA B 1 38 ? -14.398 3.76 -3.387 1 98.06 38 ALA B N 1
ATOM 1584 C CA . ALA B 1 38 ? -15.672 3.086 -3.6 1 98.06 38 ALA B CA 1
ATOM 1585 C C . ALA B 1 38 ? -15.672 2.307 -4.91 1 98.06 38 ALA B C 1
ATOM 1587 O O . ALA B 1 38 ? -16.156 1.174 -4.969 1 98.06 38 ALA B O 1
ATOM 1588 N N . THR B 1 39 ? -15.141 2.91 -5.898 1 98.31 39 THR B N 1
ATOM 1589 C CA . THR B 1 39 ? -15.047 2.26 -7.203 1 98.31 39 THR B CA 1
ATOM 1590 C C . THR B 1 39 ? -14.203 0.995 -7.117 1 98.31 39 THR B C 1
ATOM 1592 O O . THR B 1 39 ? -14.586 -0.056 -7.633 1 98.31 39 THR B O 1
ATOM 1595 N N . GLN B 1 40 ? -13.117 1.056 -6.477 1 98.12 40 GLN B N 1
ATOM 1596 C CA . GLN B 1 40 ? -12.211 -0.084 -6.395 1 98.12 40 GLN B CA 1
ATOM 1597 C C . GLN B 1 40 ? -12.758 -1.156 -5.457 1 98.12 40 GLN B C 1
ATOM 1599 O O . GLN B 1 40 ? -12.523 -2.348 -5.66 1 98.12 40 GLN B O 1
ATOM 1604 N N . VAL B 1 41 ? -13.484 -0.732 -4.383 1 98.62 41 VAL B N 1
ATOM 1605 C CA . VAL B 1 41 ? -14.148 -1.697 -3.516 1 98.62 41 VAL B CA 1
ATOM 1606 C C . VAL B 1 41 ? -15.188 -2.482 -4.316 1 98.62 41 VAL B C 1
ATOM 1608 O O . VAL B 1 41 ? -15.281 -3.707 -4.195 1 98.62 41 VAL B O 1
ATOM 1611 N N . ASN B 1 42 ? -15.922 -1.801 -5.141 1 98.5 42 ASN B N 1
ATOM 1612 C CA . ASN B 1 42 ? -16.891 -2.475 -5.992 1 98.5 42 ASN B CA 1
ATOM 1613 C C . ASN B 1 42 ? -16.219 -3.459 -6.945 1 98.5 42 ASN B C 1
ATOM 1615 O O . ASN B 1 42 ? -16.719 -4.57 -7.141 1 98.5 42 ASN B O 1
ATOM 1619 N N . THR B 1 43 ? -15.133 -3.021 -7.5 1 98.38 43 THR B N 1
ATOM 1620 C CA . THR B 1 43 ? -14.391 -3.879 -8.414 1 98.38 43 THR B CA 1
ATOM 1621 C C . THR B 1 43 ? -13.883 -5.129 -7.703 1 98.38 43 THR B C 1
ATOM 1623 O O . THR B 1 43 ? -14.008 -6.242 -8.219 1 98.38 43 THR B O 1
ATOM 1626 N N . LEU B 1 44 ? -13.32 -4.992 -6.547 1 98.62 44 LEU B N 1
ATOM 1627 C CA . LEU B 1 44 ? -12.805 -6.113 -5.773 1 98.62 44 LEU B CA 1
ATOM 1628 C C . LEU B 1 44 ? -13.93 -7.062 -5.375 1 98.62 44 LEU B C 1
ATOM 1630 O O . LEU B 1 44 ? -13.797 -8.281 -5.523 1 98.62 44 LEU B O 1
ATOM 1634 N N . ASP B 1 45 ? -15.008 -6.52 -4.887 1 98.62 45 ASP B N 1
ATOM 1635 C CA . ASP B 1 45 ? -16.156 -7.328 -4.5 1 98.62 45 ASP B CA 1
ATOM 1636 C C . ASP B 1 45 ? -16.656 -8.164 -5.676 1 98.62 45 ASP B C 1
ATOM 1638 O O . ASP B 1 45 ? -16.891 -9.367 -5.531 1 98.62 45 ASP B O 1
ATOM 1642 N N . SER B 1 46 ? -16.75 -7.555 -6.805 1 98.38 46 SER B N 1
ATOM 1643 C CA . SER B 1 46 ? -17.219 -8.25 -8 1 98.38 46 SER B CA 1
ATOM 1644 C C . SER B 1 46 ? -16.25 -9.359 -8.406 1 98.38 46 SER B C 1
ATOM 1646 O O . SER B 1 46 ? -16.672 -10.445 -8.797 1 98.38 46 SER B O 1
ATOM 1648 N N . SER B 1 47 ? -14.953 -9.039 -8.336 1 98.31 47 SER B N 1
ATOM 1649 C CA . SER B 1 47 ? -13.945 -10.039 -8.688 1 98.31 47 SER B CA 1
ATOM 1650 C C . SER B 1 47 ? -14.008 -11.234 -7.746 1 98.31 47 SER B C 1
ATOM 1652 O O . SER B 1 47 ? -13.867 -12.383 -8.188 1 98.31 47 SER B O 1
ATOM 1654 N N . ILE B 1 48 ? -14.156 -11 -6.48 1 98.75 48 ILE B N 1
ATOM 1655 C CA . ILE B 1 48 ? -14.25 -12.07 -5.492 1 98.75 48 ILE B CA 1
ATOM 1656 C C . ILE B 1 48 ? -15.469 -12.938 -5.789 1 98.75 48 ILE B C 1
ATOM 1658 O O . ILE B 1 48 ? -15.375 -14.164 -5.824 1 98.75 48 ILE B O 1
ATOM 1662 N N . LYS B 1 49 ? -16.578 -12.336 -6.016 1 98.44 49 LYS B N 1
ATOM 1663 C CA . LYS B 1 49 ? -17.828 -13.062 -6.258 1 98.44 49 LYS B CA 1
ATOM 1664 C C . LYS B 1 49 ? -17.75 -13.867 -7.551 1 98.44 49 LYS B C 1
ATOM 1666 O O . LYS B 1 49 ? -18.328 -14.953 -7.645 1 98.44 49 LYS B O 1
ATOM 1671 N N . ALA B 1 50 ? -17.031 -13.383 -8.461 1 98.06 50 ALA B N 1
ATOM 1672 C CA . ALA B 1 50 ? -16.906 -14.039 -9.758 1 98.06 50 ALA B CA 1
ATOM 1673 C C . ALA B 1 50 ? -15.992 -15.25 -9.68 1 98.06 50 ALA B C 1
ATOM 1675 O O . ALA B 1 50 ? -15.992 -16.094 -10.57 1 98.06 50 ALA B O 1
ATOM 1676 N N . PHE B 1 51 ? -15.078 -15.32 -8.711 1 98.19 51 PHE B N 1
ATOM 1677 C CA . PHE B 1 51 ? -14.195 -16.484 -8.57 1 98.19 51 PHE B CA 1
ATOM 1678 C C . PHE B 1 51 ? -15 -17.75 -8.305 1 98.19 51 PHE B C 1
ATOM 1680 O O . PHE B 1 51 ? -15.844 -17.781 -7.402 1 98.19 51 PHE B O 1
ATOM 1687 N N . PRO B 1 52 ? -14.812 -18.781 -9.086 1 97.56 52 PRO B N 1
ATOM 1688 C CA . PRO B 1 52 ? -15.664 -19.953 -8.945 1 97.56 52 PRO B CA 1
ATOM 1689 C C . PRO B 1 52 ? -15.383 -20.75 -7.672 1 97.56 52 PRO B C 1
ATOM 1691 O O . PRO B 1 52 ? -14.266 -20.703 -7.156 1 97.56 52 PRO B O 1
ATOM 1694 N N . THR B 1 53 ? -16.359 -21.531 -7.211 1 95.38 53 THR B N 1
ATOM 1695 C CA . THR B 1 53 ? -16.234 -22.375 -6.023 1 95.38 53 THR B CA 1
ATOM 1696 C C . THR B 1 53 ? -15.383 -23.609 -6.324 1 95.38 53 THR B C 1
ATOM 1698 O O . THR B 1 53 ? -14.797 -24.203 -5.418 1 95.38 53 THR B O 1
ATOM 1701 N N . THR B 1 54 ? -15.398 -24.031 -7.539 1 93.94 54 THR B N 1
ATOM 1702 C CA . THR B 1 54 ? -14.539 -25.109 -8.031 1 93.94 54 THR B CA 1
ATOM 1703 C C . THR B 1 54 ? -13.953 -24.75 -9.391 1 93.94 54 THR B C 1
ATOM 1705 O O . THR B 1 54 ? -14.602 -24.078 -10.203 1 93.94 54 THR B O 1
ATOM 1708 N N . GLY B 1 55 ? -12.695 -25.125 -9.539 1 92.94 55 GLY B N 1
ATOM 1709 C CA . GLY B 1 55 ? -12.117 -24.953 -10.859 1 92.94 55 GLY B CA 1
ATOM 1710 C C . GLY B 1 55 ? -11.5 -23.578 -11.078 1 92.94 55 GLY B C 1
ATOM 1711 O O . GLY B 1 55 ? -11.305 -23.156 -12.219 1 92.94 55 GLY B O 1
ATOM 1712 N N . GLY B 1 56 ? -11.297 -22.844 -10.008 1 94.06 56 GLY B N 1
ATOM 1713 C CA . GLY B 1 56 ? -10.602 -21.562 -10.164 1 94.06 56 GLY B CA 1
ATOM 1714 C C . GLY B 1 56 ? -9.172 -21.719 -10.633 1 94.06 56 GLY B C 1
ATOM 1715 O O . GLY B 1 56 ? -8.609 -22.812 -10.586 1 94.06 56 GLY B O 1
ATOM 1716 N N . THR B 1 57 ? -8.672 -20.625 -11.234 1 93.12 57 THR B N 1
ATOM 1717 C CA . THR B 1 57 ? -7.301 -20.656 -11.734 1 93.12 57 THR B CA 1
ATOM 1718 C C . THR B 1 57 ? -6.395 -19.766 -10.898 1 93.12 57 THR B C 1
ATOM 1720 O O . THR B 1 57 ? -6.871 -18.828 -10.242 1 93.12 57 THR B O 1
ATOM 1723 N N . LEU B 1 58 ? -5.172 -20.078 -11.023 1 91.81 58 LEU B N 1
ATOM 1724 C CA . LEU B 1 58 ? -4.18 -19.25 -10.344 1 91.81 58 LEU B CA 1
ATOM 1725 C C . LEU B 1 58 ? -4.207 -17.828 -10.875 1 91.81 58 LEU B C 1
ATOM 1727 O O . LEU B 1 58 ? -4.117 -16.875 -10.102 1 91.81 58 LEU B O 1
ATOM 1731 N N . ILE B 1 59 ? -4.352 -17.703 -12.125 1 91.44 59 ILE B N 1
ATOM 1732 C CA . ILE B 1 59 ? -4.352 -16.375 -12.75 1 91.44 59 ILE B CA 1
ATOM 1733 C C . ILE B 1 59 ? -5.512 -15.555 -12.211 1 91.44 59 ILE B C 1
ATOM 1735 O O . ILE B 1 59 ? -5.344 -14.375 -11.891 1 91.44 59 ILE B O 1
ATOM 1739 N N . SER B 1 60 ? -6.629 -16.172 -12.039 1 94.44 60 SER B N 1
ATOM 1740 C CA . SER B 1 60 ? -7.789 -15.469 -11.516 1 94.44 60 SER B CA 1
ATOM 1741 C C . SER B 1 60 ? -7.598 -15.102 -10.047 1 94.44 60 SER B C 1
ATOM 1743 O O . SER B 1 60 ? -8.008 -14.031 -9.609 1 94.44 60 SER B O 1
ATOM 1745 N N . ALA B 1 61 ? -7.027 -15.953 -9.289 1 95.69 61 ALA B N 1
ATOM 1746 C CA . ALA B 1 61 ? -6.738 -15.672 -7.883 1 95.69 61 ALA B CA 1
ATOM 1747 C C . ALA B 1 61 ? -5.758 -14.508 -7.75 1 95.69 61 ALA B C 1
ATOM 1749 O O . ALA B 1 61 ? -5.945 -13.625 -6.914 1 95.69 61 ALA B O 1
ATOM 1750 N N . LEU B 1 62 ? -4.738 -14.492 -8.57 1 94.31 62 LEU B N 1
ATOM 1751 C CA . LEU B 1 62 ? -3.734 -13.43 -8.531 1 94.31 62 LEU B CA 1
ATOM 1752 C C . LEU B 1 62 ? -4.328 -12.102 -8.984 1 94.31 62 LEU B C 1
ATOM 1754 O O . LEU B 1 62 ? -3.934 -11.039 -8.5 1 94.31 62 LEU B O 1
ATOM 1758 N N . ALA B 1 63 ? -5.324 -12.141 -9.828 1 94.94 63 ALA B N 1
ATOM 1759 C CA . ALA B 1 63 ? -6.008 -10.922 -10.234 1 94.94 63 ALA B CA 1
ATOM 1760 C C . ALA B 1 63 ? -6.766 -10.305 -9.062 1 94.94 63 ALA B C 1
ATOM 1762 O O . ALA B 1 63 ? -6.793 -9.078 -8.906 1 94.94 63 ALA B O 1
ATOM 1763 N N . ILE B 1 64 ? -7.371 -11.125 -8.289 1 97.88 64 ILE B N 1
ATOM 1764 C CA . ILE B 1 64 ? -8.047 -10.648 -7.082 1 97.88 64 ILE B CA 1
ATOM 1765 C C . ILE B 1 64 ? -7.02 -10.031 -6.129 1 97.88 64 ILE B C 1
ATOM 1767 O O . ILE B 1 64 ? -7.246 -8.953 -5.578 1 97.88 64 ILE B O 1
ATOM 1771 N N . HIS B 1 65 ? -5.91 -10.727 -5.996 1 96.31 65 HIS B N 1
ATOM 1772 C CA . HIS B 1 65 ? -4.805 -10.211 -5.195 1 96.31 65 HIS B CA 1
ATOM 1773 C C . HIS B 1 65 ? -4.34 -8.852 -5.711 1 96.31 65 HIS B C 1
ATOM 1775 O O . HIS B 1 65 ? -4.16 -7.914 -4.93 1 96.31 65 HIS B O 1
ATOM 1781 N N . SER B 1 66 ? -4.133 -8.734 -6.941 1 95.38 66 SER B N 1
ATOM 1782 C CA . SER B 1 66 ? -3.676 -7.488 -7.539 1 95.38 66 SER B CA 1
ATOM 1783 C C . SER B 1 66 ? -4.688 -6.367 -7.316 1 95.38 66 SER B C 1
ATOM 1785 O O . SER B 1 66 ? -4.305 -5.223 -7.059 1 95.38 66 SER B O 1
ATOM 1787 N N . SER B 1 67 ? -5.941 -6.668 -7.441 1 97.12 67 SER B N 1
ATOM 1788 C CA . SER B 1 67 ? -6.996 -5.703 -7.152 1 97.12 67 SER B CA 1
ATOM 1789 C C . SER B 1 67 ? -6.938 -5.238 -5.703 1 97.12 67 SER B C 1
ATOM 1791 O O . SER B 1 67 ? -7.082 -4.043 -5.422 1 97.12 67 SER B O 1
ATOM 1793 N N . ALA B 1 68 ? -6.699 -6.148 -4.82 1 98.06 68 ALA B N 1
ATOM 1794 C CA . ALA B 1 68 ? -6.586 -5.816 -3.404 1 98.06 68 ALA B CA 1
ATOM 1795 C C . ALA B 1 68 ? -5.391 -4.902 -3.148 1 98.06 68 ALA B C 1
ATOM 1797 O O . ALA B 1 68 ? -5.504 -3.91 -2.424 1 98.06 68 ALA B O 1
ATOM 1798 N N . THR B 1 69 ? -4.281 -5.195 -3.74 1 96.5 69 THR B N 1
ATOM 1799 C CA . THR B 1 69 ? -3.076 -4.391 -3.561 1 96.5 69 THR B CA 1
ATOM 1800 C C . THR B 1 69 ? -3.275 -2.984 -4.113 1 96.5 69 THR B C 1
ATOM 1802 O O . THR B 1 69 ? -2.846 -2.004 -3.5 1 96.5 69 THR B O 1
ATOM 1805 N N . SER B 1 70 ? -3.967 -2.875 -5.227 1 95.19 70 SER B N 1
ATOM 1806 C CA . SER B 1 70 ? -4.273 -1.56 -5.777 1 95.19 70 SER B CA 1
ATOM 1807 C C . SER B 1 70 ? -5.16 -0.758 -4.832 1 95.19 70 SER B C 1
ATOM 1809 O O . SER B 1 70 ? -4.945 0.439 -4.633 1 95.19 70 SER B O 1
ATOM 1811 N N . LEU B 1 71 ? -6.168 -1.388 -4.305 1 97.75 71 LEU B N 1
ATOM 1812 C CA . LEU B 1 71 ? -7.062 -0.73 -3.359 1 97.75 71 LEU B CA 1
ATOM 1813 C C . LEU B 1 71 ? -6.305 -0.283 -2.113 1 97.75 71 LEU B C 1
ATOM 1815 O O . LEU B 1 71 ? -6.523 0.819 -1.608 1 97.75 71 LEU B O 1
ATOM 1819 N N . ILE B 1 72 ? -5.395 -1.144 -1.588 1 96.56 72 ILE B N 1
ATOM 1820 C CA . ILE B 1 72 ? -4.586 -0.787 -0.428 1 96.56 72 ILE B CA 1
ATOM 1821 C C . ILE B 1 72 ? -3.809 0.496 -0.716 1 96.56 72 ILE B C 1
ATOM 1823 O O . ILE B 1 72 ? -3.807 1.424 0.096 1 96.56 72 ILE B O 1
ATOM 1827 N N . ASN B 1 73 ? -3.25 0.594 -1.87 1 94.44 73 ASN B N 1
ATOM 1828 C CA . ASN B 1 73 ? -2.488 1.781 -2.246 1 94.44 73 ASN B CA 1
ATOM 1829 C C . ASN B 1 73 ? -3.385 3.014 -2.34 1 94.44 73 ASN B C 1
ATOM 1831 O O . ASN B 1 73 ? -3.006 4.098 -1.893 1 94.44 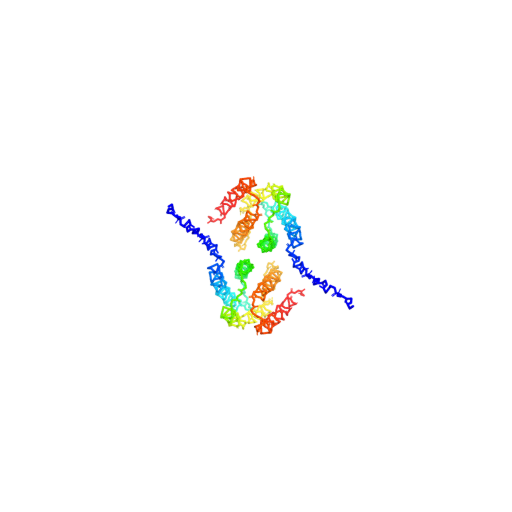73 ASN B O 1
ATOM 1835 N N . THR B 1 74 ? -4.504 2.869 -2.934 1 96.88 74 THR B N 1
ATOM 1836 C CA . THR B 1 74 ? -5.457 3.967 -3.051 1 96.88 74 THR B CA 1
ATOM 1837 C C . THR B 1 74 ? -5.895 4.453 -1.672 1 96.88 74 THR B C 1
ATOM 1839 O O . THR B 1 74 ? -5.984 5.66 -1.435 1 96.88 74 THR B O 1
ATOM 1842 N N . ILE B 1 75 ? -6.145 3.57 -0.753 1 97.94 75 ILE B N 1
ATOM 1843 C CA . ILE B 1 75 ? -6.555 3.904 0.606 1 97.94 75 ILE B CA 1
ATOM 1844 C C . ILE B 1 75 ? -5.441 4.68 1.306 1 97.94 75 ILE B C 1
ATOM 1846 O O . ILE B 1 75 ? -5.703 5.672 1.989 1 97.94 75 ILE B O 1
ATOM 1850 N N . GLN B 1 76 ? -4.262 4.258 1.136 1 94.19 76 GLN B N 1
ATOM 1851 C CA . GLN B 1 76 ? -3.141 4.914 1.797 1 94.19 76 GLN B CA 1
ATOM 1852 C C . GLN B 1 76 ? -2.906 6.312 1.229 1 94.19 76 GLN B C 1
ATOM 1854 O O . GLN B 1 76 ? -2.582 7.242 1.97 1 94.19 76 GLN B O 1
ATOM 1859 N N . THR B 1 77 ? -3.131 6.461 -0.081 1 95.31 77 THR B N 1
ATOM 1860 C CA . THR B 1 77 ? -3.08 7.789 -0.679 1 95.31 77 THR B CA 1
ATOM 1861 C C . THR B 1 77 ? -4.168 8.688 -0.094 1 95.31 77 THR B C 1
ATOM 1863 O O . THR B 1 77 ? -3.906 9.844 0.249 1 95.31 77 THR B O 1
ATOM 1866 N N . ALA B 1 78 ? -5.332 8.172 -0.006 1 97.56 78 ALA B N 1
ATOM 1867 C CA . ALA B 1 78 ? -6.441 8.914 0.593 1 97.56 78 ALA B CA 1
ATOM 1868 C C . ALA B 1 78 ? -6.113 9.32 2.027 1 97.56 78 ALA B C 1
ATOM 1870 O O . ALA B 1 78 ? -6.457 10.422 2.461 1 97.56 78 ALA B O 1
ATOM 1871 N N . THR B 1 79 ? -5.445 8.406 2.781 1 97.62 79 THR B N 1
ATOM 1872 C CA . THR B 1 79 ? -5.043 8.695 4.152 1 97.62 79 THR B CA 1
ATOM 1873 C C . THR B 1 79 ? -4.062 9.867 4.191 1 97.62 79 THR B C 1
ATOM 1875 O O . THR B 1 79 ? -4.215 10.781 5 1 97.62 79 THR B O 1
ATOM 1878 N N . THR B 1 80 ? -3.129 9.828 3.328 1 94.88 80 THR B N 1
ATOM 1879 C CA . THR B 1 80 ? -2.15 10.914 3.254 1 94.88 80 THR B CA 1
ATOM 1880 C C . THR B 1 80 ? -2.832 12.234 2.914 1 94.88 80 THR B C 1
ATOM 1882 O O . THR B 1 80 ? -2.572 13.258 3.557 1 94.88 80 THR B O 1
ATOM 1885 N N . ASP B 1 81 ? -3.707 12.25 1.912 1 96.62 81 ASP B N 1
ATOM 1886 C CA . ASP B 1 81 ? -4.422 13.453 1.501 1 96.62 81 ASP B CA 1
ATOM 1887 C C . ASP B 1 81 ? -5.289 13.992 2.637 1 96.62 81 ASP B C 1
ATOM 1889 O O . ASP B 1 81 ? -5.32 15.195 2.881 1 96.62 81 ASP B O 1
ATOM 1893 N N . THR B 1 82 ? -5.973 13.109 3.299 1 97.88 82 THR B N 1
ATOM 1894 C CA . THR B 1 82 ? -6.836 13.523 4.398 1 97.88 82 THR B CA 1
ATOM 1895 C C . THR B 1 82 ? -6.016 14.117 5.539 1 97.88 82 THR B C 1
ATOM 1897 O O . THR B 1 82 ? -6.387 15.141 6.113 1 97.88 82 THR B O 1
ATOM 1900 N N . THR B 1 83 ? -4.906 13.438 5.898 1 95.62 83 THR B N 1
ATOM 1901 C CA . THR B 1 83 ? -4.016 13.906 6.953 1 95.62 83 THR B CA 1
ATOM 1902 C C . THR B 1 83 ? -3.496 15.312 6.645 1 95.62 83 THR B C 1
ATOM 1904 O O . THR B 1 83 ? -3.32 16.125 7.551 1 95.62 83 THR B O 1
ATOM 1907 N N . ALA B 1 84 ? -3.396 15.641 5.363 1 93.31 84 ALA B N 1
ATOM 1908 C CA . ALA B 1 84 ? -2.869 16.938 4.926 1 93.31 84 ALA B CA 1
ATOM 1909 C C . ALA B 1 84 ? -3.977 17.969 4.836 1 93.31 84 ALA B C 1
ATOM 1911 O O . ALA B 1 84 ? -3.715 19.141 4.551 1 93.31 84 ALA B O 1
ATOM 1912 N N . THR B 1 85 ? -5.152 17.594 5.023 1 95.94 85 THR B N 1
ATOM 1913 C CA . THR B 1 85 ? -6.312 18.469 4.875 1 95.94 85 THR B CA 1
ATOM 1914 C C . THR B 1 85 ? -6.691 19.109 6.215 1 95.94 85 THR B C 1
ATOM 1916 O O . THR B 1 85 ? -6.598 18.453 7.258 1 95.94 85 THR B O 1
ATOM 1919 N N . ALA B 1 86 ? -7.094 20.438 6.242 1 94.75 86 ALA B N 1
ATOM 1920 C CA . ALA B 1 86 ? -7.613 21.078 7.441 1 94.75 86 ALA B CA 1
ATOM 1921 C C . ALA B 1 86 ? -8.898 20.406 7.918 1 94.75 86 ALA B C 1
ATOM 1923 O O . ALA B 1 86 ? -9.469 19.578 7.207 1 94.75 86 ALA B O 1
ATOM 1924 N N . ALA B 1 87 ? -9.359 20.812 9.164 1 96.81 87 ALA B N 1
ATOM 1925 C CA . ALA B 1 87 ? -10.617 20.281 9.695 1 96.81 87 ALA B CA 1
ATOM 1926 C C . ALA B 1 87 ? -11.773 20.547 8.734 1 96.81 87 ALA B C 1
ATOM 1928 O O . ALA B 1 87 ? -11.852 21.609 8.117 1 96.81 87 ALA B O 1
ATOM 1929 N N . PHE B 1 88 ? -12.648 19.578 8.688 1 97.44 88 PHE B N 1
ATOM 1930 C CA . PHE B 1 88 ? -13.805 19.719 7.805 1 97.44 88 PHE B CA 1
ATOM 1931 C C . PHE B 1 88 ? -14.789 20.75 8.352 1 97.44 88 PHE B C 1
ATOM 1933 O O . PHE B 1 88 ? -15.008 20.812 9.562 1 97.44 88 PHE B O 1
ATOM 1940 N N . SER B 1 89 ? -15.383 21.516 7.414 1 96.81 89 SER B N 1
ATOM 1941 C CA . SER B 1 89 ? -16.594 22.234 7.789 1 96.81 89 SER B CA 1
ATOM 1942 C C . SER B 1 89 ? -17.734 21.266 8.086 1 96.81 89 SER B C 1
ATOM 1944 O O . SER B 1 89 ? -17.656 20.078 7.77 1 96.81 89 SER B O 1
ATOM 1946 N N . GLU B 1 90 ? -18.828 21.797 8.68 1 96.69 90 GLU B N 1
ATOM 1947 C CA . GLU B 1 90 ? -20 20.969 8.961 1 96.69 90 GLU B CA 1
ATOM 1948 C C . GLU B 1 90 ? -20.562 20.344 7.68 1 96.69 90 GLU B C 1
ATOM 1950 O O . GLU B 1 90 ? -20.891 19.156 7.652 1 96.69 90 GLU B O 1
ATOM 1955 N N . GLY B 1 91 ? -20.688 21.094 6.629 1 96.75 91 GLY B N 1
ATOM 1956 C CA . GLY B 1 91 ? -21.188 20.609 5.359 1 96.75 91 GLY B CA 1
ATOM 1957 C C . GLY B 1 91 ? -20.297 19.578 4.715 1 96.75 91 GLY B C 1
ATOM 1958 O O . GLY B 1 91 ? -20.781 18.531 4.254 1 96.75 91 GLY B O 1
ATOM 1959 N N . ASP B 1 92 ? -18.984 19.828 4.707 1 97.12 92 ASP B N 1
ATOM 1960 C CA . ASP B 1 92 ? -18.031 18.875 4.148 1 97.12 92 ASP B CA 1
ATOM 1961 C C . ASP B 1 92 ? -18.062 17.562 4.934 1 97.12 92 ASP B C 1
ATOM 1963 O O . ASP B 1 92 ? -18.047 16.469 4.348 1 97.12 92 ASP B O 1
ATOM 1967 N N . GLY B 1 93 ? -18.031 17.672 6.234 1 97.88 93 GLY B N 1
ATOM 1968 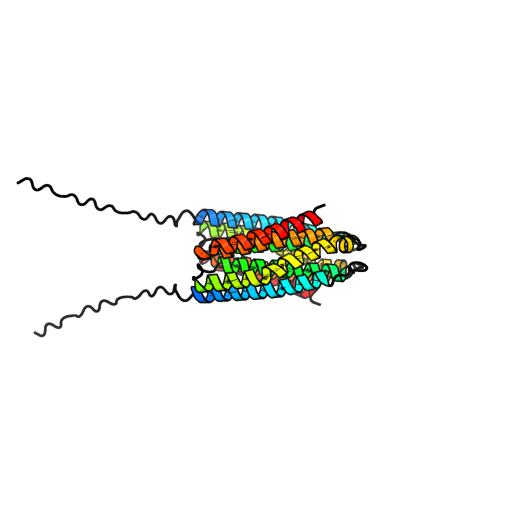C CA . GLY B 1 93 ? -18.078 16.5 7.086 1 97.88 93 GLY B CA 1
ATOM 1969 C C . GLY B 1 93 ? -19.297 15.633 6.836 1 97.88 93 GLY B C 1
ATOM 1970 O O . GLY B 1 93 ? -19.188 14.406 6.754 1 97.88 93 GLY B O 1
ATOM 1971 N N . ALA B 1 94 ? -20.406 16.25 6.699 1 97.62 94 ALA B N 1
ATOM 1972 C CA . ALA B 1 94 ? -21.641 15.516 6.441 1 97.62 94 ALA B CA 1
ATOM 1973 C C . ALA B 1 94 ? -21.594 14.805 5.094 1 97.62 94 ALA B C 1
ATOM 1975 O O . ALA B 1 94 ? -22 13.648 4.973 1 97.62 94 ALA B O 1
ATOM 1976 N N . THR B 1 95 ? -21.109 15.5 4.102 1 97.5 95 THR B N 1
ATOM 1977 C CA . THR B 1 95 ? -20.984 14.922 2.766 1 97.5 95 THR B CA 1
ATOM 1978 C C . THR B 1 95 ? -20.031 13.727 2.781 1 97.5 95 THR B C 1
ATOM 1980 O O . THR B 1 95 ? -20.344 12.68 2.217 1 97.5 95 THR B O 1
ATOM 1983 N N . ILE B 1 96 ? -18.953 13.875 3.432 1 98 96 ILE B N 1
ATOM 1984 C CA . ILE B 1 96 ? -17.938 12.82 3.518 1 98 96 ILE B CA 1
ATOM 1985 C C . ILE B 1 96 ? -18.5 11.633 4.289 1 98 96 ILE B C 1
ATOM 1987 O O . ILE B 1 96 ? -18.359 10.484 3.859 1 98 96 ILE B O 1
ATOM 1991 N N . LEU B 1 97 ? -19.141 11.891 5.387 1 98.19 97 LEU B N 1
ATOM 1992 C CA . LEU B 1 97 ? -19.734 10.812 6.168 1 98.19 97 LEU B CA 1
ATOM 1993 C C . LEU B 1 97 ? -20.75 10.039 5.344 1 98.19 97 LEU B C 1
ATOM 1995 O O . LEU B 1 97 ? -20.766 8.805 5.363 1 98.19 97 LEU B O 1
ATOM 1999 N N . ALA B 1 98 ? -21.547 10.68 4.605 1 97.62 98 ALA B N 1
ATOM 2000 C CA . ALA B 1 98 ? -22.562 10.039 3.777 1 97.62 98 ALA B CA 1
ATOM 2001 C C . ALA B 1 98 ? -21.922 9.172 2.695 1 97.62 98 ALA B C 1
ATOM 2003 O O . ALA B 1 98 ? -22.406 8.078 2.396 1 97.62 98 ALA B O 1
ATOM 2004 N N . ALA B 1 99 ? -20.875 9.68 2.123 1 96.56 99 ALA B N 1
ATOM 2005 C CA . ALA B 1 99 ? -20.172 8.93 1.08 1 96.56 99 ALA B CA 1
ATOM 2006 C C . ALA B 1 99 ? -19.578 7.645 1.637 1 96.56 99 ALA B C 1
ATOM 2008 O O . ALA B 1 99 ? -19.656 6.594 0.998 1 96.56 99 ALA B O 1
ATOM 2009 N N . VAL B 1 100 ? -19.031 7.703 2.822 1 97.12 100 VAL B N 1
ATOM 2010 C CA . VAL B 1 100 ? -18.438 6.527 3.451 1 97.12 100 VAL B CA 1
ATOM 2011 C C . VAL B 1 100 ? -19.531 5.535 3.822 1 97.12 100 VAL B C 1
ATOM 2013 O O . VAL B 1 100 ? -19.391 4.328 3.596 1 97.12 100 VAL B O 1
ATOM 2016 N N . GLN B 1 101 ? -20.562 6.039 4.336 1 96.62 101 GLN B N 1
ATOM 2017 C CA . GLN B 1 101 ? -21.688 5.195 4.727 1 96.62 101 GLN B CA 1
ATOM 2018 C C . GLN B 1 101 ? -22.266 4.457 3.525 1 96.62 101 GLN B C 1
ATOM 2020 O O . GLN B 1 101 ? -22.688 3.301 3.643 1 96.62 101 GLN B O 1
ATOM 2025 N N . ALA B 1 102 ? -22.219 5.039 2.404 1 95.5 102 ALA B N 1
ATOM 2026 C CA . ALA B 1 102 ? -22.859 4.496 1.211 1 95.5 102 ALA B CA 1
ATOM 2027 C C . ALA B 1 102 ? -22.141 3.246 0.716 1 95.5 102 ALA B C 1
ATOM 2029 O O . ALA B 1 102 ? -22.766 2.367 0.111 1 95.5 102 ALA B O 1
ATOM 2030 N N . PHE B 1 103 ? -20.875 3.082 0.941 1 92.94 103 PHE B N 1
ATOM 2031 C CA . PHE B 1 103 ? -20.234 1.894 0.392 1 92.94 103 PHE B CA 1
ATOM 2032 C C . PHE B 1 103 ? -19.859 0.919 1.502 1 92.94 103 PHE B C 1
ATOM 2034 O O . PHE B 1 103 ? -19.266 -0.132 1.239 1 92.94 103 PHE B O 1
ATOM 2041 N N . GLU B 1 104 ? -20.25 1.171 2.75 1 96.75 104 GLU B N 1
ATOM 2042 C CA . GLU B 1 104 ? -20.031 0.248 3.859 1 96.75 104 GLU B CA 1
ATOM 2043 C C . GLU B 1 104 ? -20.609 -1.129 3.557 1 96.75 104 GLU B C 1
ATOM 2045 O O . GLU B 1 104 ? -19.953 -2.148 3.76 1 96.75 104 GLU B O 1
ATOM 2050 N N . PRO B 1 105 ? -21.828 -1.209 3.049 1 97.75 105 PRO B N 1
ATOM 2051 C CA . PRO B 1 105 ? -22.391 -2.537 2.789 1 97.75 105 PRO B CA 1
ATOM 2052 C C . PRO B 1 105 ? -21.562 -3.342 1.79 1 97.75 105 PRO B C 1
ATOM 2054 O O . PRO B 1 105 ? -21.469 -4.566 1.904 1 97.75 105 PRO B O 1
ATOM 2057 N N . THR B 1 106 ? -21 -2.674 0.794 1 98.31 106 THR B N 1
ATOM 2058 C CA . THR B 1 106 ? -20.172 -3.373 -0.189 1 98.31 106 THR B CA 1
ATOM 2059 C C . THR B 1 106 ? -18.906 -3.922 0.456 1 98.31 106 THR B C 1
ATOM 2061 O O . THR B 1 106 ? -18.438 -5.008 0.102 1 98.31 106 THR B O 1
ATOM 2064 N N . ILE B 1 107 ? -18.344 -3.152 1.411 1 98.56 107 ILE B N 1
ATOM 2065 C CA . ILE B 1 107 ? -17.188 -3.635 2.158 1 98.56 107 ILE B CA 1
ATOM 2066 C C . ILE B 1 107 ? -17.562 -4.914 2.906 1 98.56 107 ILE B C 1
ATOM 2068 O O . ILE B 1 107 ? -16.859 -5.922 2.812 1 98.56 107 ILE B O 1
ATOM 2072 N N . LEU B 1 108 ? -18.656 -4.898 3.584 1 98.62 108 LEU B N 1
ATOM 2073 C CA . LEU B 1 108 ? -19.062 -6.043 4.387 1 98.62 108 LEU B CA 1
ATOM 2074 C C . LEU B 1 108 ? -19.391 -7.238 3.496 1 98.62 108 LEU B C 1
ATOM 2076 O O . LEU B 1 108 ? -19.078 -8.383 3.842 1 98.62 108 LEU B O 1
ATOM 2080 N N . ASP B 1 109 ? -19.922 -7.004 2.336 1 98.69 109 ASP B N 1
ATOM 2081 C CA . ASP B 1 109 ? -20.219 -8.07 1.384 1 98.69 109 ASP B CA 1
ATOM 2082 C C . ASP B 1 109 ? -18.938 -8.719 0.87 1 98.69 109 ASP B C 1
ATOM 2084 O O . ASP B 1 109 ? -18.844 -9.945 0.79 1 98.69 109 ASP B O 1
ATOM 2088 N N . ALA B 1 110 ? -17.984 -7.891 0.51 1 98.75 110 ALA B N 1
ATOM 2089 C CA . ALA B 1 110 ? -16.703 -8.414 0.042 1 98.75 110 ALA B CA 1
ATOM 2090 C C . ALA B 1 110 ? -16.047 -9.289 1.104 1 98.75 110 ALA B C 1
ATOM 2092 O O . ALA B 1 110 ? -15.492 -10.344 0.791 1 98.75 110 ALA B O 1
ATOM 2093 N N . LEU B 1 111 ? -16.094 -8.836 2.35 1 98.88 111 LEU B N 1
ATOM 2094 C CA . LEU B 1 111 ? -15.484 -9.57 3.451 1 98.88 111 LEU B CA 1
ATOM 2095 C C . LEU B 1 111 ? -16.203 -10.898 3.684 1 98.88 111 LEU B C 1
ATOM 2097 O O . LEU B 1 111 ? -15.555 -11.922 3.941 1 98.88 111 LEU B O 1
ATOM 2101 N N . THR B 1 112 ? -17.453 -10.922 3.535 1 98.75 112 THR B N 1
ATOM 2102 C CA . THR B 1 112 ? -18.219 -12.156 3.639 1 98.75 112 THR B CA 1
ATOM 2103 C C . THR B 1 112 ? -17.906 -13.086 2.473 1 98.75 112 THR B C 1
ATOM 2105 O O . THR B 1 112 ? -17.688 -14.281 2.672 1 98.75 112 THR B O 1
ATOM 2108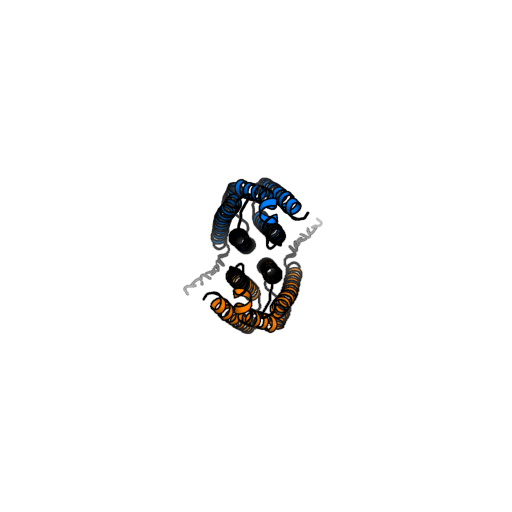 N N . ALA B 1 113 ? -17.891 -12.562 1.275 1 98.75 113 ALA B N 1
ATOM 2109 C CA . ALA B 1 113 ? -17.672 -13.359 0.069 1 98.75 113 ALA B CA 1
ATOM 2110 C C . ALA B 1 113 ? -16.281 -13.984 0.077 1 98.75 113 ALA B C 1
ATOM 2112 O O . ALA B 1 113 ? -16.109 -15.133 -0.329 1 98.75 113 ALA B O 1
ATOM 2113 N N . ILE B 1 114 ? -15.266 -13.219 0.518 1 98.81 114 ILE B N 1
ATOM 2114 C CA . ILE B 1 114 ? -13.898 -13.727 0.479 1 98.81 114 ILE B CA 1
ATOM 2115 C C . ILE B 1 114 ? -13.766 -14.906 1.442 1 98.81 114 ILE B C 1
ATOM 2117 O O . ILE B 1 114 ? -13.023 -15.852 1.173 1 98.81 114 ILE B O 1
ATOM 2121 N N . VAL B 1 115 ? -14.438 -14.836 2.592 1 98.75 115 VAL B N 1
ATOM 2122 C CA . VAL B 1 115 ? -14.438 -15.938 3.549 1 98.75 115 VAL B CA 1
ATOM 2123 C C . VAL B 1 115 ? -15.023 -17.188 2.9 1 98.75 115 VAL B C 1
ATOM 2125 O O . VAL B 1 115 ? -14.445 -18.281 3.006 1 98.75 115 VAL B O 1
ATOM 2128 N N . ALA B 1 116 ? -16.078 -17.016 2.184 1 98.38 116 ALA B N 1
ATOM 2129 C CA . ALA B 1 116 ? -16.75 -18.141 1.534 1 98.38 116 ALA B CA 1
ATOM 2130 C C . ALA B 1 116 ? -15.867 -18.766 0.466 1 98.38 116 ALA B C 1
ATOM 2132 O O . ALA B 1 116 ? -16.031 -19.938 0.129 1 98.38 116 ALA B O 1
ATOM 2133 N N . LYS B 1 117 ? -14.914 -18.016 -0.085 1 98.31 117 LYS B N 1
ATOM 2134 C CA . LYS B 1 117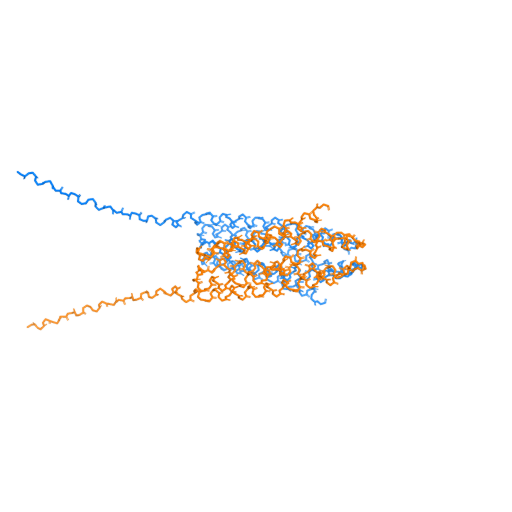 ? -14.086 -18.484 -1.189 1 98.31 117 LYS B CA 1
ATOM 2135 C C . LYS B 1 117 ? -12.836 -19.188 -0.674 1 98.31 117 LYS B C 1
ATOM 2137 O O . LYS B 1 117 ? -12.039 -19.703 -1.461 1 98.31 117 LYS B O 1
ATOM 2142 N N . ARG B 1 118 ? -12.625 -19.344 0.636 1 97.81 118 ARG B N 1
ATOM 2143 C CA . ARG B 1 118 ? -11.383 -19.875 1.185 1 97.81 118 ARG B CA 1
ATOM 2144 C C . ARG B 1 118 ? -11.141 -21.297 0.69 1 97.81 118 ARG B C 1
ATOM 2146 O O . ARG B 1 118 ? -10.039 -21.625 0.234 1 97.81 118 ARG B O 1
ATOM 2153 N N . PRO B 1 119 ? -12.148 -22.25 0.678 1 97.56 119 PRO B N 1
ATOM 2154 C CA . PRO B 1 119 ? -11.883 -23.609 0.187 1 97.56 119 PRO B CA 1
ATOM 2155 C C . PRO B 1 119 ? -11.469 -23.641 -1.281 1 97.56 119 PRO B C 1
ATOM 2157 O O . PRO B 1 119 ? -10.633 -24.453 -1.676 1 97.56 119 PRO B O 1
ATOM 2160 N N . ALA B 1 120 ? -12.039 -22.75 -2.084 1 97.62 120 ALA B N 1
ATOM 2161 C CA . ALA B 1 120 ? -11.672 -22.688 -3.498 1 97.62 120 ALA B CA 1
ATOM 2162 C C . ALA B 1 120 ? -10.234 -22.219 -3.674 1 97.62 120 ALA B C 1
ATOM 2164 O O . ALA B 1 120 ? -9.508 -22.734 -4.535 1 97.62 120 ALA B O 1
ATOM 2165 N N . PHE B 1 121 ? -9.836 -21.281 -2.887 1 96.88 121 PHE B N 1
ATOM 2166 C CA . PHE B 1 121 ? -8.453 -20.812 -2.93 1 96.88 121 PHE B CA 1
ATOM 2167 C C . PHE B 1 121 ? -7.504 -21.906 -2.461 1 96.88 121 PHE B C 1
ATOM 2169 O O . PHE B 1 121 ? -6.422 -22.094 -3.029 1 96.88 121 PHE B O 1
ATOM 2176 N N . GLN B 1 122 ? -7.855 -22.609 -1.399 1 95.5 122 GLN B N 1
ATOM 2177 C CA . GLN B 1 122 ? -7.051 -23.688 -0.837 1 95.5 122 GLN B CA 1
ATOM 2178 C C . GLN B 1 122 ? -6.891 -24.844 -1.834 1 95.5 122 GLN B C 1
ATOM 2180 O O . GLN B 1 122 ? -5.867 -25.516 -1.842 1 95.5 122 GLN B O 1
ATOM 2185 N N . ALA B 1 123 ? -7.844 -25.031 -2.695 1 95.06 123 ALA B N 1
ATOM 2186 C CA . ALA B 1 123 ? -7.887 -26.156 -3.619 1 95.06 123 ALA B CA 1
ATOM 2187 C C . ALA B 1 123 ? -6.965 -25.922 -4.812 1 95.06 123 ALA B C 1
ATOM 2189 O O . ALA B 1 123 ? -6.699 -26.844 -5.586 1 95.06 123 ALA B O 1
ATOM 2190 N N . LEU B 1 124 ? -6.512 -24.703 -5.012 1 92.44 124 LEU B N 1
ATOM 2191 C CA . LEU B 1 124 ? -5.598 -24.453 -6.121 1 92.44 124 LEU B CA 1
ATOM 2192 C C . LEU B 1 124 ? -4.297 -25.234 -5.945 1 92.44 124 LEU B C 1
ATOM 2194 O O . LEU B 1 124 ? -3.777 -25.328 -4.832 1 92.44 124 LEU B O 1
ATOM 2198 N N . PRO B 1 125 ? -3.725 -25.859 -6.973 1 84.38 125 PRO B N 1
ATOM 2199 C CA . PRO B 1 125 ? -2.627 -26.812 -6.883 1 84.38 125 PRO B CA 1
ATOM 2200 C C . PRO B 1 125 ? -1.312 -26.172 -6.441 1 84.38 125 PRO B C 1
ATOM 2202 O O . PRO B 1 125 ? -0.38 -26.875 -6.047 1 84.38 125 PRO B O 1
ATOM 2205 N N . ILE B 1 126 ? -0.989 -25 -6.418 1 79 126 ILE B N 1
ATOM 2206 C CA . ILE B 1 126 ? 0.308 -24.391 -6.133 1 79 126 ILE B CA 1
ATOM 2207 C C . ILE B 1 126 ? 0.385 -24.016 -4.656 1 79 126 ILE B C 1
ATOM 2209 O O . ILE B 1 126 ? 1.477 -23.828 -4.113 1 79 126 ILE B O 1
ATOM 2213 N N . GLY B 1 127 ? -0.648 -23.969 -3.898 1 79.69 127 GLY B N 1
ATOM 2214 C CA . GLY B 1 127 ? -0.642 -23.547 -2.506 1 79.69 127 GLY B CA 1
ATOM 2215 C C . GLY B 1 127 ? -0.296 -22.078 -2.322 1 79.69 127 GLY B C 1
ATOM 2216 O O . GLY B 1 127 ? -0.108 -21.359 -3.301 1 79.69 127 GLY B O 1
ATOM 2217 N N . GLY B 1 128 ? -0.425 -21.516 -1.159 1 88.12 128 GLY B N 1
ATOM 2218 C CA . GLY B 1 128 ? 0.069 -20.188 -0.793 1 88.12 128 GLY B CA 1
ATOM 2219 C C . GLY B 1 128 ? -0.96 -19.094 -0.983 1 88.12 128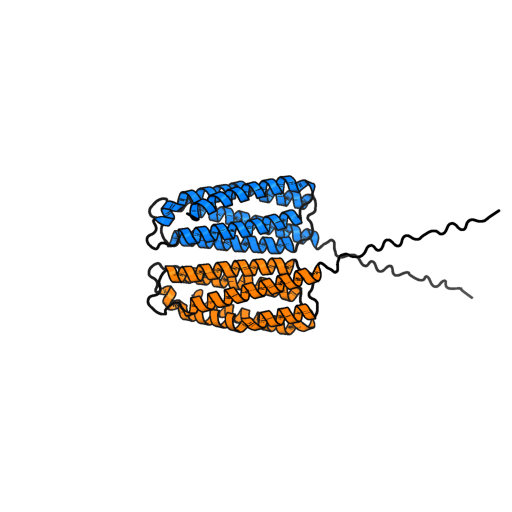 GLY B C 1
ATOM 2220 O O . GLY B 1 128 ? -0.811 -18 -0.444 1 88.12 128 GLY B O 1
ATOM 2221 N N . ILE B 1 129 ? -2.029 -19.422 -1.736 1 93.69 129 ILE B N 1
ATOM 2222 C CA . ILE B 1 129 ? -2.996 -18.391 -2.078 1 93.69 129 ILE B CA 1
ATOM 2223 C C . ILE B 1 129 ? -3.734 -17.938 -0.821 1 93.69 129 ILE B C 1
ATOM 2225 O O . ILE B 1 129 ? -3.906 -16.734 -0.591 1 93.69 129 ILE B O 1
ATOM 2229 N N . PRO B 1 130 ? -4.102 -18.875 0.059 1 96.06 130 PRO B N 1
ATOM 2230 C CA . PRO B 1 130 ? -4.738 -18.375 1.284 1 96.06 130 PRO B CA 1
ATOM 2231 C C . PRO B 1 130 ? -3.826 -17.453 2.094 1 96.06 130 PRO B C 1
ATOM 2233 O O . PRO B 1 130 ? -4.301 -16.5 2.715 1 96.06 130 PRO B O 1
ATOM 2236 N N . ALA B 1 131 ? -2.574 -17.656 2.053 1 94.5 131 ALA B N 1
ATOM 2237 C CA . ALA B 1 131 ? -1.64 -16.766 2.756 1 94.5 131 ALA B CA 1
ATOM 2238 C C . ALA B 1 131 ? -1.612 -15.383 2.127 1 94.5 131 ALA B C 1
ATOM 2240 O O . ALA B 1 131 ? -1.498 -14.375 2.832 1 94.5 131 ALA B O 1
ATOM 2241 N N . LEU B 1 132 ? -1.709 -15.281 0.826 1 95.5 132 LEU B N 1
ATOM 2242 C CA . LEU B 1 132 ? -1.776 -13.992 0.149 1 95.5 132 LEU B CA 1
ATOM 2243 C C . LEU B 1 132 ? -3.068 -13.266 0.5 1 95.5 132 LEU B C 1
ATOM 2245 O O . LEU B 1 132 ? -3.059 -12.047 0.724 1 95.5 132 LEU B O 1
ATOM 2249 N N . VAL B 1 133 ? -4.117 -14.047 0.513 1 98 133 VAL B N 1
ATOM 2250 C CA . VAL B 1 133 ? -5.398 -13.453 0.876 1 98 133 VAL B CA 1
ATOM 2251 C C . VAL B 1 133 ? -5.332 -12.914 2.303 1 98 133 VAL B C 1
ATOM 2253 O O . VAL B 1 133 ? -5.812 -11.812 2.58 1 98 133 VAL B O 1
ATOM 2256 N N . LEU B 1 134 ? -4.711 -13.672 3.207 1 97.69 134 LEU B N 1
ATOM 2257 C CA . LEU B 1 134 ? -4.547 -13.211 4.582 1 97.69 134 LEU B CA 1
ATOM 2258 C C . LEU B 1 134 ? -3.742 -11.914 4.625 1 97.69 134 LEU B C 1
ATOM 2260 O O . LEU B 1 134 ? -4.121 -10.969 5.316 1 97.69 134 LEU B O 1
ATOM 2264 N N . GLN B 1 135 ? -2.693 -11.836 3.932 1 95.12 135 GLN B N 1
ATOM 2265 C CA . GLN B 1 135 ? -1.89 -10.617 3.869 1 95.12 135 GLN B CA 1
ATOM 2266 C C . GLN B 1 135 ? -2.715 -9.438 3.359 1 95.12 135 GLN B C 1
ATOM 2268 O O . GLN B 1 135 ? -2.633 -8.336 3.902 1 95.12 135 GLN B O 1
ATOM 2273 N N . ASP B 1 136 ? -3.484 -9.727 2.273 1 98 136 ASP B N 1
ATOM 2274 C CA . ASP B 1 136 ? -4.352 -8.68 1.741 1 98 136 ASP B CA 1
ATOM 2275 C C . ASP B 1 136 ? -5.324 -8.18 2.807 1 98 136 ASP B C 1
ATOM 2277 O O . ASP B 1 136 ? -5.492 -6.973 2.98 1 98 136 ASP B O 1
ATOM 2281 N N . LEU B 1 137 ? -5.93 -9.094 3.508 1 98.75 137 LEU B N 1
ATOM 2282 C CA . LEU B 1 137 ? -6.91 -8.75 4.531 1 98.75 137 LEU B CA 1
ATOM 2283 C C . LEU B 1 137 ? -6.27 -7.938 5.648 1 98.75 137 LEU B C 1
ATOM 2285 O O . LEU B 1 137 ? -6.836 -6.941 6.102 1 98.75 137 LEU B O 1
ATOM 2289 N N . GLN B 1 138 ? -5.16 -8.312 6.047 1 97.31 138 GLN B N 1
ATOM 2290 C CA . GLN B 1 138 ? -4.457 -7.602 7.109 1 97.31 138 GLN B CA 1
ATOM 2291 C C . GLN B 1 138 ? -4.066 -6.195 6.66 1 97.31 138 GLN B C 1
ATOM 2293 O O . GLN B 1 138 ? -4.258 -5.227 7.398 1 97.31 138 GLN B O 1
ATOM 2298 N N . ASN B 1 139 ? -3.52 -6.105 5.48 1 97 139 ASN B N 1
ATOM 2299 C CA . ASN B 1 139 ? -3.113 -4.805 4.965 1 97 139 ASN B CA 1
ATOM 2300 C C . ASN B 1 139 ? -4.316 -3.91 4.688 1 97 139 ASN B C 1
ATOM 2302 O O . ASN B 1 139 ? -4.273 -2.703 4.934 1 97 139 ASN B O 1
ATOM 2306 N N . LEU B 1 140 ? -5.398 -4.492 4.137 1 98.38 140 LEU B N 1
ATOM 2307 C CA . LEU B 1 140 ? -6.633 -3.74 3.939 1 98.38 140 LEU B CA 1
ATOM 2308 C C . LEU B 1 140 ? -7.184 -3.242 5.273 1 98.38 140 LEU B C 1
ATOM 2310 O O . LEU B 1 140 ? -7.617 -2.094 5.379 1 98.38 140 LEU B O 1
ATOM 2314 N N . ASN B 1 141 ? -7.16 -4.094 6.289 1 98.25 141 ASN B N 1
ATOM 2315 C CA . ASN B 1 141 ? -7.625 -3.684 7.609 1 98.25 141 ASN B CA 1
ATOM 2316 C C . ASN B 1 141 ? -6.793 -2.533 8.164 1 98.25 141 ASN B C 1
ATOM 2318 O O . ASN B 1 141 ? -7.34 -1.544 8.656 1 98.25 141 ASN B O 1
ATOM 2322 N N . SER B 1 142 ? -5.516 -2.678 8.094 1 95.56 142 SER B N 1
ATOM 2323 C CA . SER B 1 142 ? -4.625 -1.64 8.602 1 95.56 142 SER B CA 1
ATOM 2324 C C . SER B 1 142 ? -4.816 -0.328 7.848 1 95.56 142 SER B C 1
ATOM 2326 O O . SER B 1 142 ? -4.91 0.738 8.461 1 95.56 142 SER B O 1
ATOM 2328 N N . GLY B 1 143 ? -4.879 -0.4 6.5 1 96.88 143 GLY B N 1
ATOM 2329 C CA . GLY B 1 143 ? -5.102 0.79 5.691 1 96.88 143 GLY B CA 1
ATOM 2330 C C . GLY B 1 143 ? -6.449 1.44 5.949 1 96.88 143 GLY B C 1
ATOM 2331 O O . GLY B 1 143 ? -6.543 2.664 6.059 1 96.88 143 GLY B O 1
ATOM 2332 N N . THR B 1 144 ? -7.465 0.631 6.051 1 98.19 144 THR B N 1
ATOM 2333 C CA . THR B 1 144 ? -8.812 1.129 6.305 1 98.19 144 THR B CA 1
ATOM 2334 C C . THR B 1 144 ? -8.891 1.801 7.672 1 98.19 144 THR B C 1
ATOM 2336 O O . THR B 1 144 ? -9.461 2.887 7.801 1 98.19 144 THR B O 1
ATOM 2339 N N . THR B 1 145 ? -8.266 1.192 8.648 1 97.81 145 THR B N 1
ATOM 2340 C CA . THR B 1 145 ? -8.258 1.761 9.992 1 97.81 145 THR B CA 1
ATOM 2341 C C . THR B 1 145 ? -7.547 3.111 10 1 97.81 145 THR B C 1
ATOM 2343 O O . THR B 1 145 ? -8.031 4.07 10.602 1 97.81 145 THR B O 1
ATOM 2346 N N . ALA B 1 146 ? -6.445 3.205 9.32 1 96.06 146 ALA B N 1
ATOM 2347 C CA . ALA B 1 146 ? -5.703 4.461 9.25 1 96.06 146 ALA B CA 1
ATOM 2348 C C . ALA B 1 146 ? -6.527 5.547 8.562 1 96.06 146 ALA B C 1
ATOM 2350 O O . ALA B 1 146 ? -6.516 6.707 8.984 1 96.06 146 ALA B O 1
ATOM 2351 N N . PHE B 1 147 ? -7.242 5.219 7.449 1 98.38 147 PHE B N 1
ATOM 2352 C CA . PHE B 1 147 ? -8.086 6.176 6.742 1 98.38 147 PHE B CA 1
ATOM 2353 C C . PHE B 1 147 ? -9.242 6.633 7.621 1 98.38 147 PHE B C 1
ATOM 2355 O O . PHE B 1 147 ? -9.539 7.824 7.695 1 98.38 147 PHE B O 1
ATOM 2362 N N . GLU B 1 148 ? -9.844 5.699 8.344 1 98.44 148 GLU B N 1
ATOM 2363 C CA . GLU B 1 148 ? -10.914 6.008 9.281 1 98.44 148 GLU B CA 1
ATOM 2364 C C . GLU B 1 148 ? -10.445 6.984 10.359 1 98.44 148 GLU B C 1
ATOM 2366 O O . GLU B 1 148 ? -11.125 7.969 10.656 1 98.44 148 GLU B O 1
ATOM 2371 N N . ASN B 1 149 ? -9.312 6.684 10.906 1 97.88 149 ASN B N 1
ATOM 2372 C CA . ASN B 1 149 ? -8.766 7.555 11.938 1 97.88 149 ASN B CA 1
ATOM 2373 C C . ASN B 1 149 ? -8.484 8.953 11.398 1 97.88 149 ASN B C 1
ATOM 2375 O O . ASN B 1 149 ? -8.727 9.953 12.086 1 97.88 149 ASN B O 1
ATOM 2379 N N . ALA B 1 150 ? -7.973 9.07 10.188 1 97.62 150 ALA B N 1
ATOM 2380 C CA . ALA B 1 150 ? -7.703 10.367 9.57 1 97.62 150 ALA B CA 1
ATOM 2381 C C . ALA B 1 150 ? -9 11.148 9.352 1 97.62 150 ALA B C 1
ATOM 2383 O O . ALA B 1 150 ? -9.062 12.352 9.625 1 97.62 150 ALA B O 1
ATOM 2384 N N . LEU B 1 151 ? -10.031 10.469 8.828 1 98.56 151 LEU B N 1
ATOM 2385 C CA . LEU B 1 151 ? -11.32 11.117 8.602 1 98.56 151 LEU B CA 1
ATOM 2386 C C . LEU B 1 151 ? -11.914 11.609 9.922 1 98.56 151 LEU B C 1
ATOM 2388 O O . LEU B 1 151 ? -12.414 12.734 10 1 98.56 151 LEU B O 1
ATOM 2392 N N . ILE B 1 152 ? -11.852 10.758 10.922 1 98.62 152 ILE B N 1
ATOM 2393 C CA . ILE B 1 152 ? -12.422 11.078 12.227 1 98.62 152 ILE B CA 1
ATOM 2394 C C . ILE B 1 152 ? -11.695 12.289 12.828 1 98.62 152 ILE B C 1
ATOM 2396 O O . ILE B 1 152 ? -12.336 13.188 13.375 1 98.62 152 ILE B O 1
ATOM 2400 N N . ALA B 1 153 ? -10.398 12.328 12.688 1 97 153 ALA B N 1
ATOM 2401 C CA . ALA B 1 153 ? -9.594 13.422 13.219 1 97 153 ALA B CA 1
ATOM 2402 C C . ALA B 1 153 ? -9.984 14.758 12.586 1 97 153 ALA B C 1
ATOM 2404 O O . ALA B 1 153 ? -9.766 15.82 13.172 1 97 153 ALA B O 1
ATOM 2405 N N . LYS B 1 154 ? -10.586 14.758 11.367 1 97.81 154 LYS B N 1
ATOM 2406 C CA . LYS B 1 154 ? -10.922 15.977 10.641 1 97.81 154 LYS B CA 1
ATOM 2407 C C . LYS B 1 154 ? -12.406 16.297 10.75 1 97.81 154 LYS B C 1
ATOM 2409 O O . LYS B 1 154 ? -12.867 17.328 10.266 1 97.81 154 LYS B O 1
ATOM 2414 N N . SER B 1 155 ? -13.164 15.477 11.359 1 98.38 155 SER B N 1
ATOM 2415 C CA . SER B 1 155 ? -14.617 15.555 11.344 1 98.38 155 SER B CA 1
ATOM 2416 C C . SER B 1 155 ? -15.133 16.469 12.461 1 98.38 155 SER B C 1
ATOM 2418 O O . SER B 1 155 ? -14.586 16.469 13.562 1 98.38 155 SER B O 1
ATOM 2420 N N . PRO B 1 156 ? -16.297 17.156 12.188 1 98.12 156 PRO B N 1
ATOM 2421 C CA . PRO B 1 156 ? -16.984 17.859 13.273 1 98.12 156 PRO B CA 1
ATOM 2422 C C . PRO B 1 156 ? -17.438 16.922 14.391 1 98.12 156 PRO B C 1
ATOM 2424 O O . PRO B 1 156 ? -17.766 15.766 14.133 1 98.12 156 PRO B O 1
ATOM 2427 N N . ALA B 1 157 ? -17.547 17.484 15.602 1 97.94 157 ALA B N 1
ATOM 2428 C CA . ALA B 1 157 ? -17.797 16.719 16.812 1 97.94 157 ALA B CA 1
ATOM 2429 C C . ALA B 1 157 ? -19.141 15.992 16.75 1 97.94 157 ALA B C 1
ATOM 2431 O O . ALA B 1 157 ? -19.266 14.875 17.234 1 97.94 157 ALA B O 1
ATOM 2432 N N . ASP B 1 158 ? -20.094 16.594 16.141 1 97.56 158 ASP B N 1
ATOM 2433 C CA . ASP B 1 158 ? -21.438 16.031 16.188 1 97.56 158 ASP B CA 1
ATOM 2434 C C . ASP B 1 158 ? -21.578 14.852 15.227 1 97.56 158 ASP B C 1
ATOM 2436 O O . ASP B 1 158 ? -22.578 14.141 15.25 1 97.56 158 ASP B O 1
ATOM 2440 N N . LEU B 1 159 ? -20.562 14.594 14.383 1 98.12 159 LEU B N 1
ATOM 2441 C CA . LEU B 1 159 ? -20.609 13.484 13.438 1 98.12 159 LEU B CA 1
ATOM 2442 C C . LEU B 1 159 ? -19.828 12.289 13.953 1 98.12 159 LEU B C 1
ATOM 2444 O O . LEU B 1 159 ? -19.844 11.219 13.352 1 98.12 159 LEU B O 1
ATOM 2448 N N . LEU B 1 160 ? -19.188 12.375 15.062 1 98.44 160 LEU B N 1
ATOM 2449 C CA . LEU B 1 160 ? -18.219 11.398 15.523 1 98.44 160 LEU B CA 1
ATOM 2450 C C . LEU B 1 160 ? -18.906 10.102 15.953 1 98.44 160 LEU B C 1
ATOM 2452 O O . LEU B 1 160 ? -18.375 9.008 15.75 1 98.44 160 LEU B O 1
ATOM 2456 N N . ALA B 1 161 ? -20.031 10.219 16.484 1 98.19 161 ALA B N 1
ATOM 2457 C CA . ALA B 1 161 ? -20.719 9.008 16.922 1 98.19 161 ALA B CA 1
ATOM 2458 C C . ALA B 1 161 ? -21.031 8.094 15.734 1 98.19 161 ALA B C 1
ATOM 2460 O O . ALA B 1 161 ? -20.75 6.891 15.789 1 98.19 161 ALA B O 1
ATOM 2461 N N . GLN B 1 162 ? -21.594 8.664 14.711 1 97.81 162 GLN B N 1
ATOM 2462 C CA . GLN B 1 162 ? -21.922 7.871 13.531 1 97.81 162 GLN B CA 1
ATOM 2463 C C . GLN B 1 162 ? -20.656 7.348 12.852 1 97.81 162 GLN B C 1
ATOM 2465 O O . GLN B 1 162 ? -20.625 6.207 12.398 1 97.81 162 GLN B O 1
ATOM 2470 N N . ALA B 1 163 ? -19.672 8.148 12.773 1 98.44 163 ALA B N 1
ATOM 2471 C CA . ALA B 1 163 ? -18.406 7.723 12.18 1 98.44 163 ALA B CA 1
ATOM 2472 C C . ALA B 1 163 ? -17.812 6.535 12.945 1 98.44 163 ALA B C 1
ATOM 2474 O O . ALA B 1 163 ? -17.328 5.578 12.336 1 98.44 163 ALA B O 1
ATOM 2475 N N . ASN B 1 164 ? -17.859 6.562 14.211 1 98.62 164 ASN B N 1
ATOM 2476 C CA . ASN B 1 164 ? -17.297 5.496 15.039 1 98.62 164 ASN B CA 1
ATOM 2477 C C . ASN B 1 164 ? -18.125 4.219 14.93 1 98.62 164 ASN B C 1
ATOM 2479 O O . ASN B 1 164 ? -17.578 3.115 15.008 1 98.62 164 ASN B O 1
ATOM 2483 N N . ASP B 1 165 ? -19.406 4.387 14.703 1 98.5 165 ASP B N 1
ATOM 2484 C CA . ASP B 1 165 ? -20.25 3.215 14.461 1 98.5 165 ASP B CA 1
ATOM 2485 C C . ASP B 1 165 ? -19.828 2.492 13.18 1 98.5 165 ASP B C 1
ATOM 2487 O O . ASP B 1 165 ? -19.734 1.264 13.156 1 98.5 165 ASP B O 1
ATOM 2491 N N . ILE B 1 166 ? -19.625 3.264 12.148 1 98.25 166 ILE B N 1
ATOM 2492 C CA . ILE B 1 166 ? -19.188 2.703 10.875 1 98.25 166 ILE B CA 1
ATOM 2493 C C . ILE B 1 166 ? -17.828 2.014 11.055 1 98.25 166 ILE B C 1
ATOM 2495 O O . ILE B 1 166 ? -17.625 0.893 10.578 1 98.25 166 ILE B O 1
ATOM 2499 N N . LYS B 1 167 ? -16.891 2.635 11.766 1 98.62 167 LYS B N 1
ATOM 2500 C CA . LYS B 1 167 ? -15.578 2.066 12.039 1 98.62 167 LYS B CA 1
ATOM 2501 C C . LYS B 1 167 ? -15.695 0.728 12.758 1 98.62 167 LYS B C 1
ATOM 2503 O O . LYS B 1 167 ? -15.023 -0.242 12.391 1 98.62 167 LYS B O 1
ATOM 2508 N N . THR B 1 168 ? -16.531 0.684 13.734 1 98.69 168 THR B N 1
ATOM 2509 C CA . THR B 1 168 ? -16.719 -0.538 14.508 1 98.69 168 THR B CA 1
ATOM 2510 C C . THR B 1 168 ? -17.281 -1.654 13.625 1 98.69 168 THR B C 1
ATOM 2512 O O . THR B 1 168 ? -16.797 -2.789 13.68 1 98.69 168 THR B O 1
ATOM 2515 N N . SER B 1 169 ? -18.25 -1.326 12.852 1 98.5 169 SER B N 1
ATOM 2516 C CA . SER B 1 169 ? -18.875 -2.299 11.961 1 98.5 169 SER B CA 1
ATOM 2517 C C . SER B 1 169 ? -17.859 -2.885 10.984 1 98.5 169 SER B C 1
ATOM 2519 O O . SER B 1 169 ? -17.75 -4.105 10.859 1 98.5 169 SER B O 1
ATOM 2521 N N . ILE B 1 170 ? -17.125 -2.039 10.359 1 98.62 170 ILE B N 1
ATOM 2522 C CA . ILE B 1 170 ? -16.125 -2.473 9.391 1 98.62 170 ILE B CA 1
ATOM 2523 C C . ILE B 1 170 ? -15.031 -3.26 10.094 1 98.62 170 ILE B C 1
ATOM 2525 O O . ILE B 1 170 ? -14.602 -4.309 9.609 1 98.62 170 ILE B O 1
ATOM 2529 N N . GLY B 1 171 ? -14.57 -2.775 11.242 1 98.69 171 GLY B N 1
ATOM 2530 C CA . GLY B 1 171 ? -13.555 -3.471 12.023 1 98.69 171 GLY B CA 1
ATOM 2531 C C . GLY B 1 171 ? -13.961 -4.887 12.391 1 98.69 171 GLY B C 1
ATOM 2532 O O . GLY B 1 171 ? -13.141 -5.809 12.312 1 98.69 171 GLY B O 1
ATOM 2533 N N . ASN B 1 172 ? -15.203 -5.09 12.742 1 98.75 172 ASN B N 1
ATOM 2534 C CA . ASN B 1 172 ? -15.711 -6.422 13.055 1 98.75 172 ASN B CA 1
ATOM 2535 C C . ASN B 1 172 ? -15.695 -7.328 11.828 1 98.75 172 ASN B C 1
ATOM 2537 O O . ASN B 1 172 ? -15.391 -8.516 11.93 1 98.75 172 ASN B O 1
ATOM 2541 N N . GLY B 1 173 ? -16.078 -6.746 10.664 1 98.69 173 GLY B N 1
ATOM 2542 C CA . GLY B 1 173 ? -15.992 -7.508 9.43 1 98.69 173 GLY B CA 1
ATOM 2543 C C . GLY B 1 173 ? -14.594 -7.996 9.125 1 98.69 173 GLY B C 1
ATOM 2544 O O . GLY B 1 173 ? -14.398 -9.164 8.773 1 98.69 173 GLY B O 1
ATOM 2545 N N . PHE B 1 174 ? -13.641 -7.148 9.266 1 98.81 174 PHE B N 1
ATOM 2546 C CA . PHE B 1 174 ? -12.25 -7.516 9.023 1 98.81 174 PHE B CA 1
ATOM 2547 C C . PHE B 1 174 ? -11.781 -8.562 10.031 1 98.81 174 PHE B C 1
ATOM 2549 O O . PHE B 1 174 ? -11.078 -9.5 9.672 1 98.81 174 PHE B O 1
ATOM 2556 N N . THR B 1 175 ? -12.125 -8.359 11.328 1 98.75 175 THR B N 1
ATOM 2557 C CA . THR B 1 175 ? -11.727 -9.312 12.359 1 98.75 175 THR B CA 1
ATOM 2558 C C . THR B 1 175 ? -12.203 -10.719 12 1 98.75 175 THR B C 1
ATOM 2560 O O . THR B 1 175 ? -11.43 -11.68 12.078 1 98.75 175 THR B O 1
ATOM 2563 N N . THR B 1 176 ? -13.383 -10.883 11.539 1 98.69 176 THR B N 1
ATOM 2564 C CA . THR B 1 176 ? -13.961 -12.172 11.172 1 98.69 176 THR B CA 1
ATOM 2565 C C . THR B 1 176 ? -13.234 -12.758 9.969 1 98.69 176 THR B C 1
ATOM 2567 O O . THR B 1 176 ? -12.875 -13.938 9.969 1 98.69 176 THR B O 1
ATOM 2570 N N . ALA B 1 177 ? -13.078 -11.922 8.938 1 98.88 177 ALA B N 1
ATOM 2571 C CA . ALA B 1 177 ? -12.445 -12.414 7.715 1 98.88 177 ALA B CA 1
ATOM 2572 C C . ALA B 1 177 ? -11 -12.828 7.973 1 98.88 177 ALA B C 1
ATOM 2574 O O . ALA B 1 177 ? -10.539 -13.852 7.461 1 98.88 177 ALA B O 1
ATOM 2575 N N . ILE B 1 178 ? -10.234 -12.008 8.75 1 98.75 178 ILE B N 1
ATOM 2576 C CA . ILE B 1 178 ? -8.844 -12.328 9.078 1 98.75 178 ILE B CA 1
ATOM 2577 C C . ILE B 1 178 ? -8.781 -13.633 9.859 1 98.75 178 ILE B C 1
ATOM 2579 O O . ILE B 1 178 ? -7.938 -14.492 9.578 1 98.75 178 ILE B O 1
ATOM 2583 N N . ALA B 1 179 ? -9.641 -13.898 10.789 1 98.56 179 ALA B N 1
ATOM 2584 C CA . ALA B 1 179 ? -9.68 -15.133 11.562 1 98.56 179 ALA B CA 1
ATOM 2585 C C . ALA B 1 179 ? -9.906 -16.344 10.656 1 98.56 179 ALA B C 1
ATOM 2587 O O . ALA B 1 179 ? -9.305 -17.406 10.859 1 98.56 179 ALA B O 1
ATOM 2588 N N . ALA B 1 180 ? -10.766 -16.203 9.641 1 98.38 180 ALA B N 1
ATOM 2589 C CA . ALA B 1 180 ? -11.094 -17.312 8.734 1 98.38 180 ALA B CA 1
ATOM 2590 C C . ALA B 1 180 ? -9.859 -17.75 7.949 1 98.38 180 ALA B C 1
ATOM 2592 O O . ALA B 1 180 ? -9.75 -18.922 7.578 1 98.38 180 ALA B O 1
ATOM 2593 N N . TYR B 1 181 ? -8.938 -16.859 7.723 1 98.06 181 TYR B N 1
ATOM 2594 C CA . TYR B 1 181 ? -7.77 -17.188 6.906 1 98.06 181 TYR B CA 1
ATOM 2595 C C . TYR B 1 181 ? -6.551 -17.453 7.777 1 98.06 181 TYR B C 1
ATOM 2597 O O . TYR B 1 181 ? -5.488 -17.828 7.273 1 98.06 181 TYR B O 1
ATOM 2605 N N . SER B 1 182 ? -6.562 -17.125 9.078 1 96.38 182 SER B N 1
ATOM 2606 C CA . SER B 1 182 ? -5.43 -17.281 9.984 1 96.38 182 SER B CA 1
ATOM 2607 C C . SER B 1 182 ? -5.32 -18.719 10.484 1 96.38 182 SER B C 1
ATOM 2609 O O . SER B 1 182 ? -4.328 -19.094 11.117 1 96.38 182 SER B O 1
ATOM 2611 N N . GLY B 1 183 ? -6.285 -19.609 10.25 1 83.06 183 GLY B N 1
ATOM 2612 C CA . GLY B 1 183 ? -6.285 -20.984 10.734 1 83.06 183 GLY B CA 1
ATOM 2613 C C . GLY B 1 183 ? -5.98 -22 9.648 1 83.06 183 GLY B C 1
ATOM 2614 O O . GLY B 1 183 ? -6.059 -21.688 8.453 1 83.06 183 GLY B O 1
#

Organism: Armillaria gallica (NCBI:txid47427)

InterPro domains:
  IPR021054 Cell wall mannoprotein 1 [PF12296] (27-152)

Sequence (366 aa):
MVQIPTRLLLLISVVTASSALVTKRTAAQVESDITNIATQVNTLDSSIKAFPTTGGTLISALAIHSSATSLINTIQTATTDTTATAAFSEGDGATILAAVQAFEPTILDALTAIVAKRPAFQALPIGGIPALVLQDLQNLNSGTTAFENALIAKSPADLLAQANDIKTSIGNGFTTAIAAYSGMVQIPTRLLLLISVVTASSALVTKRTAAQVESDITNIATQVNTLDSSIKAFPTTGGTLISALAIHSSATSLINTIQTATTDTTATAAFSEGDGATILAAVQAFEPTILDALTAIVAKRPAFQALPIGGIPALVLQDLQNLNSGTTAFENALIAKSPADLLAQANDIKTSIGNGFTTAIAAYSG

pLDDT: mean 89.37, std 18.61, range [31.59, 98.88]

Nearest PDB structures (foldseek):
  5j5k-assembly1_A  TM=9.672E-01  e=5.440E-08  Aspergillus fumigatus Af293
  5ecf-assembly1_A  TM=9.506E-01  e=8.949E-06  Talaromyces marneffei PM1
  5fb7-assembly1_C  TM=9.250E-01  e=1.034E-05  Talaromyces marneffei PM1
  5csd-assembly2_B  TM=9.249E-01  e=3.793E-05  Talaromyces marneffei PM1
  6j6f-assembly1_B  TM=9.399E-01  e=4.418E-04  Talaromyces marneffei PM1

Solvent-accessible surface area (backbone atoms only — not comparable to full-atom values): 20074 Å² total; per-residue (Å²): 136,86,79,73,78,79,78,78,73,77,78,75,77,75,76,71,73,76,66,66,71,62,44,64,58,34,53,54,50,44,50,53,37,50,51,53,49,48,54,43,49,51,52,43,32,50,48,54,66,65,53,48,76,68,86,55,49,69,68,61,52,50,48,46,50,51,45,46,53,52,44,36,51,52,38,39,49,39,26,34,54,38,54,65,30,66,70,40,49,69,67,55,29,52,54,48,52,50,57,55,59,67,45,44,64,54,53,49,48,33,38,54,47,51,52,72,41,44,67,32,44,60,64,38,91,83,60,66,48,47,58,51,50,35,50,46,48,51,48,41,44,54,33,50,51,51,29,51,52,33,52,56,75,26,39,38,78,89,50,45,65,63,52,51,50,52,50,50,53,52,50,51,42,46,55,54,37,41,55,68,48,73,106,136,86,78,73,78,78,76,77,76,77,76,77,76,75,76,72,72,76,68,66,73,62,45,64,59,33,51,53,50,44,50,50,37,50,52,53,49,48,53,43,49,51,52,44,31,50,48,53,68,64,53,46,77,67,86,56,49,68,69,60,52,50,48,46,49,50,45,46,54,52,43,37,52,51,38,38,50,38,26,36,53,38,55,64,29,66,70,40,49,70,68,56,30,51,53,49,51,50,57,53,59,68,44,44,64,52,52,51,47,33,38,54,48,49,52,70,42,45,67,31,45,59,65,38,91,83,58,66,48,48,57,51,52,35,51,45,47,52,48,41,45,53,32,50,50,50,30,50,50,33,52,57,74,27,40,39,77,89,49,45,65,62,53,49,50,52,50,50,54,53,52,53,41,45,53,54,36,44,55,66,48,72,107

Secondary structure (DSSP, 8-state):
-----------------TTSHHHHHHHHHHHHHHHHHHHHHHHHHHHHHHS-SSS--HHHHHHHHHHHHHHHHHHHHHHHHHHTSPPPPHHHHHHHHHHHHHHHHHHHHHHHHHHHTHHHHHTSTT--HHHHHHHHHHHHHHHHHHHHHHHHHHS-GGGHHHHHHHHHHHHHHHHHHHHHHH-/-----------------TTSHHHHHHHHHHHHHHHHHHHHHHHHHHHHHHS-SSS--HHHHHHHHHHHHHHHHHHHHHHHHHHTSPPPPHHHHHHHHHHHHHHHHHHHHHHHHHHHTHHHHHTSTT--HHHHHHHHHHHHHHHHHHHHHHHHHHS-GGGHHHHHHHHHHHHHHHHHHHHHHH-

Foldseek 3Di:
DPPPPPPPPPPPPPPPPPVPPQAVVLLVVLVVLLVVLLVLLLVLLVLLLPADLADGAPVSLVVSLVSLVVSLVSLQVSLVSLLVHAADDQVSQVVSLVSLVVSLVSLLSSLVSNLVSLVRQCPHPPDPSLVSVLVSLVSCLVSVLSSLVSSLVRHDPVCNVVSVVSNVSSNVSSVVSNVSSVD/DPPPPPPPPPPPPPPPPPVPPQAVVLLVVLVVLLVVLLVLLLVLLVLLLPADLADGAPVSLVVSLVSLVVSLVSLQVSLVSLLVHAADDQVSQVVSLVSLVVSLVSLLSSLVSNLSSLVVQCPHPPDPSLVSVLVSLVSCLVSVLSSLVSSLVRHDPVCNVVSVVSNVSSNVSSVVSNVSSVD